Protein AF-A0A0D6L839-F1 (afdb_monomer_lite)

Secondary structure (DSSP, 8-state):
-GGG--HHHHGGGS-HHHHHHHHHHHGGGT-S-HHHHHHHHHHHHHTSS-HHHHHHTTTTSPPPHHHHHHHHHHHHHHHHHHHHH--TTHHHHHHHHHHH-SS--HHHHHHHHHHHHHHTTT---HHHHHHHIIIII--HHHHHHHHHTT----HHHHHHHHHHHHT-TTEEEETTTTEEEE------HHHHHHHHHHHHHHHHHHHHHHHHHHHHHHHS--

Organism: NCBI:txid53326

Sequence (222 aa):
MAEYDLTKRMAPFFDLHLIIPLLEFIEPRKIYDDASLVEMHRHVLMKTNMIDSLTETYQGTPIPKELETKRAEVLKERDILKAKVMCPHLLRYLAVAVVTSKNKQKNSLKDLIKVIDIERHNYQDPVTDFLTCLYIKYDFDEAQEKLRQCEEVEAERWIVDLIRNYRIDGAKIDSKLGQVVMGVKAVSIHEQVMENTKRLTLRAQQIALQLEKARTERKSTV

Structure (mmCIF, N/CA/C/O backbone):
data_AF-A0A0D6L839-F1
#
_entry.id   AF-A0A0D6L839-F1
#
loop_
_atom_site.group_PDB
_atom_site.id
_atom_site.type_symbol
_atom_site.label_atom_id
_atom_site.label_alt_id
_atom_site.label_comp_id
_atom_site.label_asym_id
_atom_site.label_entity_id
_atom_site.label_seq_id
_atom_site.pdbx_PDB_ins_code
_atom_site.Cartn_x
_atom_site.Cartn_y
_atom_site.Cartn_z
_atom_site.occupancy
_atom_site.B_iso_or_equiv
_atom_site.auth_seq_id
_atom_site.auth_comp_id
_atom_site.auth_asym_id
_atom_site.auth_atom_id
_atom_site.pdbx_PDB_model_num
ATOM 1 N N . MET A 1 1 ? -40.787 20.284 25.630 1.00 54.50 1 MET A N 1
ATOM 2 C CA . MET A 1 1 ? -39.775 19.738 24.690 1.00 54.50 1 MET A CA 1
ATOM 3 C C . MET A 1 1 ? -39.230 18.375 25.112 1.00 54.50 1 MET A C 1
ATOM 5 O O . MET A 1 1 ? -38.967 17.588 24.219 1.00 54.50 1 MET A O 1
ATOM 9 N N . ALA A 1 2 ? -39.127 18.053 26.410 1.00 63.28 2 ALA A N 1
ATOM 10 C CA . ALA A 1 2 ? -38.692 16.727 26.878 1.00 63.28 2 ALA A CA 1
ATOM 11 C C . ALA A 1 2 ? -39.648 15.562 26.525 1.00 63.28 2 ALA A C 1
ATOM 13 O O . ALA A 1 2 ? -39.209 14.425 26.417 1.00 63.28 2 ALA A O 1
ATOM 14 N N . GLU A 1 3 ? -40.944 15.825 26.310 1.00 72.56 3 GLU A N 1
ATOM 15 C CA . GLU A 1 3 ? -41.939 14.778 26.000 1.00 72.56 3 GLU A CA 1
ATOM 16 C C . GLU A 1 3 ? -41.718 14.066 24.656 1.00 72.56 3 GLU A C 1
ATOM 18 O O . GLU A 1 3 ? -42.165 12.935 24.487 1.00 72.56 3 GLU A O 1
ATOM 23 N N . TYR A 1 4 ? -41.016 14.701 23.713 1.00 81.50 4 TYR A N 1
ATOM 24 C CA . TYR A 1 4 ? -40.721 14.124 22.396 1.00 81.50 4 TYR A CA 1
ATOM 25 C C . TYR A 1 4 ? -39.329 13.482 22.318 1.00 81.50 4 TYR A C 1
ATOM 27 O O . TYR A 1 4 ? -38.911 13.082 21.231 1.00 81.50 4 TYR A O 1
ATOM 35 N N . ASP A 1 5 ? -38.591 13.391 23.432 1.00 81.00 5 ASP A N 1
ATOM 36 C CA . ASP A 1 5 ? -37.265 12.778 23.418 1.00 81.00 5 ASP A CA 1
ATOM 37 C C . ASP A 1 5 ? -37.356 11.244 23.329 1.00 81.00 5 ASP A C 1
ATOM 39 O O . ASP A 1 5 ? -37.928 10.562 24.183 1.00 81.00 5 ASP A O 1
ATOM 43 N N . LEU A 1 6 ? -36.766 10.694 22.268 1.00 85.62 6 LEU A N 1
ATOM 44 C CA . LEU A 1 6 ? -36.710 9.260 21.995 1.00 85.62 6 LEU A CA 1
ATOM 45 C C . LEU A 1 6 ? -35.419 8.614 22.508 1.00 85.62 6 LEU A C 1
ATOM 47 O O . LEU A 1 6 ? -35.318 7.387 22.475 1.00 85.62 6 LEU A O 1
ATOM 51 N N . THR A 1 7 ? -34.459 9.389 23.020 1.00 82.38 7 THR A N 1
ATOM 52 C CA . THR A 1 7 ? -33.123 8.900 23.398 1.00 82.38 7 THR A CA 1
ATOM 53 C C . THR A 1 7 ? -33.197 7.725 24.374 1.00 82.38 7 THR A C 1
ATOM 55 O O . THR A 1 7 ? -32.539 6.708 24.168 1.00 82.38 7 THR A O 1
ATOM 58 N N . LYS A 1 8 ? -34.103 7.767 25.361 1.00 83.50 8 LYS A N 1
ATOM 59 C CA . LYS A 1 8 ? -34.326 6.653 26.304 1.00 83.50 8 LYS A CA 1
ATOM 60 C C . LYS A 1 8 ? -34.850 5.373 25.639 1.00 83.50 8 LYS A C 1
ATOM 62 O O . LYS A 1 8 ? -34.530 4.277 26.089 1.00 83.50 8 LYS A O 1
ATOM 67 N N . ARG A 1 9 ? -35.674 5.499 24.593 1.00 85.56 9 ARG A N 1
ATOM 68 C CA . ARG A 1 9 ? -36.207 4.351 23.838 1.00 85.56 9 ARG A CA 1
ATOM 69 C C . ARG A 1 9 ? -35.191 3.798 22.846 1.00 85.56 9 ARG A C 1
ATOM 71 O O . ARG A 1 9 ? -35.209 2.603 22.587 1.00 85.56 9 ARG A O 1
ATOM 78 N N . MET A 1 10 ? -34.333 4.654 22.299 1.00 86.12 10 MET A N 1
ATOM 79 C CA . MET A 1 10 ? -33.333 4.267 21.307 1.00 86.12 10 MET A CA 1
ATOM 80 C C . MET A 1 10 ? -32.045 3.724 21.938 1.00 86.12 10 MET A C 1
ATOM 82 O O . MET A 1 10 ? -31.425 2.843 21.356 1.00 86.12 10 MET A O 1
ATOM 86 N N . ALA A 1 11 ? -31.668 4.189 23.135 1.00 83.56 11 ALA A N 1
ATOM 87 C CA . ALA A 1 11 ? -30.420 3.817 23.807 1.00 83.56 11 ALA A CA 1
ATOM 88 C C . ALA A 1 11 ? -30.160 2.298 23.921 1.00 83.56 11 ALA A C 1
ATOM 90 O O . ALA A 1 11 ? -29.022 1.900 23.701 1.00 83.56 11 ALA A O 1
ATOM 91 N N . PRO A 1 12 ? -31.149 1.421 24.192 1.00 88.56 12 PRO A N 1
ATOM 92 C CA . PRO A 1 12 ? -30.910 -0.026 24.236 1.00 88.56 12 PRO A CA 1
ATOM 93 C C . PRO A 1 12 ? -30.545 -0.658 22.884 1.00 88.56 12 PRO A C 1
ATOM 95 O O . PRO A 1 12 ? -30.025 -1.768 22.860 1.00 88.56 12 PRO A O 1
ATOM 98 N N . PHE A 1 13 ? -30.846 0.014 21.769 1.00 90.75 13 PHE A N 1
ATOM 99 C CA . PHE A 1 13 ? -30.591 -0.477 20.411 1.00 90.75 13 PHE A CA 1
ATOM 100 C C . PHE A 1 13 ? -29.309 0.092 19.796 1.00 90.75 13 PHE A C 1
ATOM 102 O O . PHE A 1 13 ? -28.957 -0.279 18.678 1.00 90.75 13 PHE A O 1
ATOM 109 N N . PHE A 1 14 ? -28.628 0.999 20.499 1.00 86.94 14 PHE A N 1
ATOM 110 C CA . PHE A 1 14 ? -27.390 1.612 20.042 1.00 86.94 14 PHE A CA 1
ATOM 111 C C . PHE A 1 14 ? -26.186 1.098 20.821 1.00 86.94 14 PHE A C 1
ATOM 113 O O . PHE A 1 14 ? -26.255 0.836 22.021 1.00 86.94 14 PHE A O 1
ATOM 120 N N . ASP A 1 15 ? -25.054 1.021 20.126 1.00 89.56 15 ASP A N 1
ATOM 121 C CA . ASP A 1 15 ? -23.768 0.792 20.767 1.00 89.56 15 ASP A CA 1
ATOM 122 C C . ASP A 1 15 ? -23.399 1.963 21.682 1.00 89.56 15 ASP A C 1
ATOM 124 O O . ASP A 1 15 ? -23.704 3.123 21.399 1.00 89.56 15 ASP A O 1
ATOM 128 N N . LEU A 1 16 ? -22.661 1.666 22.754 1.00 85.25 16 LEU A N 1
ATOM 129 C CA . LEU A 1 16 ? -22.224 2.646 23.759 1.00 85.25 16 LEU A CA 1
ATOM 130 C C . LEU A 1 16 ? -21.531 3.873 23.138 1.00 85.25 16 LEU A C 1
ATOM 132 O O . LEU A 1 16 ? -21.772 4.995 23.573 1.00 85.25 16 LEU A O 1
ATOM 136 N N . HIS A 1 17 ? -20.731 3.678 22.085 1.00 88.50 17 HIS A N 1
ATOM 137 C CA . HIS A 1 17 ? -20.037 4.766 21.386 1.00 88.50 17 HIS A CA 1
ATOM 138 C C . HIS A 1 17 ? -20.975 5.665 20.570 1.00 88.50 17 HIS A C 1
ATOM 140 O O . HIS A 1 17 ? -20.663 6.830 20.356 1.00 88.50 17 HIS A O 1
ATOM 146 N N . LEU A 1 18 ? -22.127 5.154 20.128 1.00 87.62 18 LEU A N 1
ATOM 147 C CA . LEU A 1 18 ? -23.126 5.935 19.393 1.00 87.62 18 LEU A CA 1
ATOM 148 C C . LEU A 1 18 ? -24.035 6.741 20.330 1.00 87.62 18 LEU A C 1
ATOM 150 O O . LEU A 1 18 ? -24.673 7.695 19.895 1.00 87.62 18 LEU A O 1
ATOM 154 N N . ILE A 1 19 ? -24.071 6.386 21.617 1.00 88.50 19 ILE A N 1
ATOM 155 C CA . ILE A 1 19 ? -24.817 7.122 22.644 1.00 88.50 19 ILE A CA 1
ATOM 156 C C . ILE A 1 19 ? -24.067 8.398 23.061 1.00 88.50 19 ILE A C 1
ATOM 158 O O . ILE A 1 19 ? -24.716 9.396 23.362 1.00 88.50 19 ILE A O 1
ATOM 162 N N . ILE A 1 20 ? -22.728 8.406 23.032 1.00 88.12 20 ILE A N 1
ATOM 163 C CA . ILE A 1 20 ? -21.907 9.565 23.440 1.00 88.12 20 ILE A CA 1
ATOM 164 C C . ILE A 1 20 ? -22.260 10.832 22.628 1.00 88.12 20 ILE A C 1
ATOM 166 O O . ILE A 1 20 ? -22.651 11.822 23.249 1.00 88.12 20 ILE A O 1
ATOM 170 N N . PRO A 1 21 ? -22.287 10.811 21.276 1.00 88.44 21 PRO A N 1
ATOM 171 C CA . PRO A 1 21 ? -22.698 11.976 20.487 1.00 88.44 21 PRO A CA 1
ATOM 172 C C . PRO A 1 21 ? -24.138 12.437 20.751 1.00 88.44 21 PRO A C 1
ATOM 174 O O . PRO A 1 21 ? -24.455 13.614 20.591 1.00 88.44 21 PRO A O 1
ATOM 177 N N . LEU A 1 22 ? -25.037 11.523 21.142 1.00 86.38 22 LEU A N 1
ATOM 178 C CA . LEU A 1 22 ? -26.417 11.877 21.489 1.00 86.38 22 LEU A CA 1
ATOM 179 C C . LEU A 1 22 ? -26.479 12.635 22.819 1.00 86.38 22 LEU A C 1
ATOM 181 O O . LEU A 1 22 ? -27.241 13.591 22.932 1.00 86.38 22 LEU A O 1
ATOM 185 N N . LEU A 1 23 ? -25.672 12.238 23.808 1.00 85.00 23 LEU A N 1
ATOM 186 C CA . LEU A 1 23 ? -25.584 12.932 25.095 1.00 85.00 23 LEU A CA 1
ATOM 187 C C . LEU A 1 23 ? -24.962 14.326 24.938 1.00 85.00 23 LEU A C 1
ATOM 189 O O . LEU A 1 23 ? -25.538 15.297 25.428 1.00 85.00 23 LEU A O 1
ATOM 193 N N . GLU A 1 24 ? -23.872 14.442 24.175 1.00 84.69 24 GLU A N 1
ATOM 194 C CA . GLU A 1 24 ? -23.236 15.729 23.840 1.00 84.69 24 GLU A CA 1
ATOM 195 C C . GLU A 1 24 ? -24.188 16.673 23.088 1.00 84.69 24 GLU A C 1
ATOM 197 O O . GLU A 1 24 ? -24.148 17.888 23.260 1.00 84.69 24 GLU A O 1
ATOM 202 N N . PHE A 1 25 ? -25.092 16.134 22.265 1.00 86.31 25 PHE A N 1
ATOM 203 C CA . PHE A 1 25 ? -26.099 16.930 21.560 1.00 86.31 25 PHE A CA 1
ATOM 204 C C . PHE A 1 25 ? -27.218 17.458 22.474 1.00 86.31 25 PHE A C 1
ATOM 206 O O . PHE A 1 25 ? -27.815 18.506 22.197 1.00 86.31 25 PHE A O 1
ATOM 213 N N . ILE A 1 26 ? -27.533 16.737 23.551 1.00 83.75 26 ILE A N 1
ATOM 214 C CA . ILE A 1 26 ? -28.589 17.101 24.504 1.00 83.75 26 ILE A CA 1
ATOM 215 C C . ILE A 1 26 ? -28.099 18.165 25.499 1.00 83.75 26 ILE A C 1
ATOM 217 O O . ILE A 1 26 ? -28.880 19.046 25.866 1.00 83.75 26 ILE A O 1
ATOM 221 N N . GLU A 1 27 ? -26.817 18.132 25.870 1.00 80.31 27 GLU A N 1
ATOM 222 C CA . GLU A 1 27 ? -26.166 19.069 26.799 1.00 80.31 27 GLU A CA 1
ATOM 223 C C . GLU A 1 27 ? -26.410 20.565 26.473 1.00 80.31 27 GLU A C 1
ATOM 225 O O . GLU A 1 27 ? -26.952 21.282 27.318 1.00 80.31 27 GLU A O 1
ATOM 230 N N . PRO A 1 28 ? -26.174 21.077 25.246 1.00 84.50 28 PRO A N 1
ATOM 231 C CA . PRO A 1 28 ? -26.412 22.488 24.925 1.00 84.50 28 PRO A CA 1
ATOM 232 C C . PRO A 1 28 ? -27.898 22.871 24.891 1.00 84.50 28 PRO A C 1
ATOM 234 O O . PRO A 1 28 ? -28.233 24.055 24.958 1.00 84.50 28 PRO A O 1
ATOM 237 N N . ARG A 1 29 ? -28.810 21.896 24.771 1.00 83.88 29 ARG A N 1
ATOM 238 C CA . ARG A 1 29 ? -30.259 22.142 24.696 1.00 83.88 29 ARG A CA 1
ATOM 239 C C . ARG A 1 29 ? -30.914 22.280 26.071 1.00 83.88 29 ARG A C 1
ATOM 241 O O . ARG A 1 29 ? -32.078 22.676 26.113 1.00 83.88 29 ARG A O 1
ATOM 248 N N . LYS A 1 30 ? -30.197 21.963 27.162 1.00 78.88 30 LYS A N 1
ATOM 249 C CA . LYS A 1 30 ? -30.650 22.091 28.564 1.00 78.88 30 LYS A CA 1
ATOM 250 C C . LYS A 1 30 ? -32.061 21.539 28.809 1.00 78.88 30 LYS A C 1
ATOM 252 O O . LYS A 1 30 ? -32.884 22.149 29.488 1.00 78.88 30 LYS A O 1
ATOM 257 N N . ILE A 1 31 ? -32.368 20.397 28.187 1.00 81.69 31 ILE A N 1
ATOM 258 C CA . ILE A 1 31 ? -33.671 19.719 28.317 1.00 81.69 31 ILE A CA 1
ATOM 259 C C . ILE A 1 31 ? -33.756 18.969 29.656 1.00 81.69 31 ILE A C 1
ATOM 261 O O . ILE A 1 31 ? -34.846 18.798 30.202 1.00 81.69 31 ILE A O 1
ATOM 265 N N . TYR A 1 32 ? -32.604 18.551 30.179 1.00 82.44 32 TYR A N 1
ATOM 266 C CA . TYR A 1 32 ? -32.434 17.851 31.447 1.00 82.44 32 TYR A CA 1
ATOM 267 C C . TYR A 1 32 ? -31.498 18.640 32.362 1.00 82.44 32 TYR A C 1
ATOM 269 O O . TYR A 1 32 ? -30.807 19.551 31.913 1.00 82.44 32 TYR A O 1
ATOM 277 N N . ASP A 1 33 ? -31.495 18.277 33.642 1.00 86.06 33 ASP A N 1
ATOM 278 C CA . ASP A 1 33 ? -30.554 18.806 34.622 1.00 86.06 33 ASP A CA 1
ATOM 279 C C . ASP A 1 33 ? -29.109 18.391 34.286 1.00 86.06 33 ASP A C 1
ATOM 281 O O . ASP A 1 33 ? -28.837 17.217 34.008 1.00 86.06 33 ASP A O 1
ATOM 285 N N . ASP A 1 34 ? -28.192 19.360 34.331 1.00 83.06 34 ASP A N 1
ATOM 286 C CA . ASP A 1 34 ? -26.793 19.175 33.933 1.00 83.06 34 ASP A CA 1
ATOM 287 C C . ASP A 1 34 ? -26.089 18.145 34.838 1.00 83.06 34 ASP A C 1
ATOM 289 O O . ASP A 1 34 ? -25.293 17.341 34.353 1.00 83.06 34 ASP A O 1
ATOM 293 N N . ALA A 1 35 ? -26.420 18.074 36.136 1.00 84.75 35 ALA A N 1
ATOM 294 C CA . ALA A 1 35 ? -25.806 17.093 37.036 1.00 84.75 35 ALA A CA 1
ATOM 295 C C . ALA A 1 35 ? -26.219 15.654 36.683 1.00 84.75 35 ALA A C 1
ATOM 297 O O . ALA A 1 35 ? -25.379 14.749 36.667 1.00 84.75 35 ALA A O 1
ATOM 298 N N . SER A 1 36 ? -27.490 15.461 36.326 1.00 84.69 36 SER A N 1
ATOM 299 C CA . SER A 1 36 ? -28.033 14.168 35.891 1.00 84.69 36 SER A CA 1
ATOM 300 C C . SER A 1 36 ? -27.459 13.717 34.538 1.00 84.69 36 SER A C 1
ATOM 302 O O . SER A 1 36 ? -27.167 12.534 34.344 1.00 84.69 36 SER A O 1
ATOM 304 N N . LEU A 1 37 ? -27.261 14.649 33.595 1.00 83.62 37 LEU A N 1
ATOM 305 C CA . LEU A 1 37 ? -26.641 14.363 32.294 1.00 83.62 37 LEU A CA 1
ATOM 306 C C . LEU A 1 37 ? -25.175 13.967 32.440 1.00 83.62 37 LEU A C 1
ATOM 308 O O . LEU A 1 37 ? -24.741 12.987 31.837 1.00 83.62 37 LEU A O 1
ATOM 312 N N . VAL A 1 38 ? -24.430 14.683 33.279 1.00 83.38 38 VAL A N 1
ATOM 313 C CA . VAL A 1 38 ? -23.022 14.386 33.542 1.00 83.38 38 VAL A CA 1
ATOM 314 C C . VAL A 1 38 ? -22.871 13.027 34.237 1.00 83.38 38 VAL A C 1
ATOM 316 O O . VAL A 1 38 ? -21.962 12.269 33.904 1.00 83.38 38 VAL A O 1
ATOM 319 N N . GLU A 1 39 ? -23.768 12.653 35.154 1.00 85.00 39 GLU A N 1
ATOM 320 C CA . GLU A 1 39 ? -23.768 11.313 35.758 1.00 85.00 39 GLU A CA 1
ATOM 321 C C . GLU A 1 39 ? -24.048 10.206 34.728 1.00 85.00 39 GLU A C 1
ATOM 323 O O . GLU A 1 39 ? -23.337 9.198 34.694 1.00 85.00 39 GLU A O 1
ATOM 328 N N . MET A 1 40 ? -25.021 10.414 33.836 1.00 83.56 40 MET A N 1
ATOM 329 C CA . MET A 1 40 ? -25.307 9.486 32.735 1.00 83.56 40 MET A CA 1
ATOM 330 C C . MET A 1 40 ? -24.124 9.371 31.766 1.00 83.56 40 MET A C 1
ATOM 332 O O . MET A 1 40 ? -23.752 8.258 31.386 1.00 83.56 40 MET A O 1
ATOM 336 N N . HIS A 1 41 ? -23.486 10.491 31.421 1.00 85.19 41 HIS A N 1
ATOM 337 C CA . HIS A 1 41 ? -22.290 10.520 30.581 1.00 85.19 41 HIS A CA 1
ATOM 338 C C . HIS A 1 41 ? -21.142 9.737 31.241 1.00 85.19 41 HIS A C 1
ATOM 340 O O . HIS A 1 41 ? -20.548 8.861 30.608 1.00 85.19 41 HIS A O 1
ATOM 346 N N . ARG A 1 42 ? -20.910 9.927 32.550 1.00 85.69 42 ARG A N 1
ATOM 347 C CA . ARG A 1 42 ? -19.941 9.126 33.322 1.00 85.69 42 ARG A CA 1
ATOM 348 C C . ARG A 1 42 ? -20.287 7.639 33.318 1.00 85.69 42 ARG A C 1
ATOM 350 O O . ARG A 1 42 ? -19.395 6.820 33.127 1.00 85.69 42 ARG A O 1
ATOM 357 N N . HIS A 1 43 ? -21.553 7.265 33.507 1.00 87.31 43 HIS A N 1
ATOM 358 C CA . HIS A 1 43 ? -21.965 5.857 33.535 1.00 87.31 43 HIS A CA 1
ATOM 359 C C . HIS A 1 43 ? -21.738 5.147 32.192 1.00 87.31 43 HIS A C 1
ATOM 361 O O . HIS A 1 43 ? -21.333 3.982 32.170 1.00 87.31 43 HIS A O 1
ATOM 367 N N . VAL A 1 44 ? -21.977 5.840 31.074 1.00 87.88 44 VAL A N 1
ATOM 368 C CA . VAL A 1 44 ? -21.689 5.317 29.730 1.00 87.88 44 VAL A CA 1
ATOM 369 C C . VAL A 1 44 ? -20.182 5.192 29.522 1.00 87.88 44 VAL A C 1
ATOM 371 O O . VAL A 1 44 ? -19.709 4.117 29.152 1.00 87.88 44 VAL A O 1
ATOM 374 N N . LEU A 1 45 ? -19.417 6.239 29.841 1.00 86.00 45 LEU A N 1
ATOM 375 C CA . LEU A 1 45 ? -17.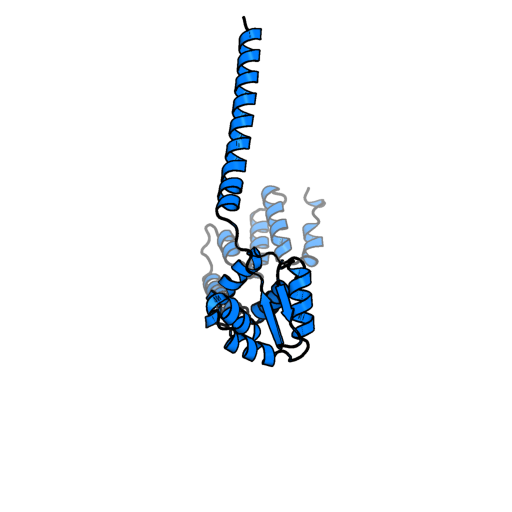966 6.251 29.663 1.00 86.00 45 LEU A CA 1
ATOM 376 C C . LEU A 1 45 ? -17.245 5.226 30.548 1.00 86.00 45 LEU A C 1
ATOM 378 O O . LEU A 1 45 ? -16.299 4.605 30.074 1.00 86.00 45 LEU A O 1
ATOM 382 N N . MET A 1 46 ? -17.721 4.957 31.771 1.00 84.38 46 MET A N 1
ATOM 383 C CA . MET A 1 46 ? -17.161 3.910 32.644 1.00 84.38 46 MET A CA 1
ATOM 384 C C . MET A 1 46 ? -17.221 2.502 32.036 1.00 84.38 46 MET A C 1
ATOM 386 O O . MET A 1 46 ? -16.428 1.643 32.420 1.00 84.38 46 MET A O 1
ATOM 390 N N . LYS A 1 47 ? -18.162 2.245 31.120 1.00 86.88 47 LYS A N 1
ATOM 391 C CA . LYS A 1 47 ? -18.272 0.962 30.405 1.00 86.88 47 LYS A CA 1
ATOM 392 C C . LYS A 1 47 ? -17.378 0.898 29.166 1.00 86.88 47 LYS A C 1
ATOM 394 O O . LYS A 1 47 ? -17.236 -0.173 28.584 1.00 86.88 47 LYS A O 1
ATOM 399 N N . THR A 1 48 ? -16.802 2.023 28.749 1.00 88.62 48 THR A N 1
ATOM 400 C CA . THR A 1 48 ? -15.897 2.116 27.600 1.00 88.62 48 THR A CA 1
ATOM 401 C C . THR A 1 48 ? -14.444 2.228 28.054 1.00 88.62 48 THR A C 1
ATOM 403 O O . THR A 1 48 ? -14.154 2.614 29.183 1.00 88.62 48 THR A O 1
ATOM 406 N N . ASN A 1 49 ? -13.514 1.970 27.136 1.00 85.75 49 ASN A N 1
ATOM 407 C CA . ASN A 1 49 ? -12.088 2.199 27.371 1.00 85.75 49 ASN A CA 1
ATOM 408 C C . ASN A 1 49 ? -11.654 3.648 27.045 1.00 85.75 49 ASN A C 1
ATOM 410 O O . ASN A 1 49 ? -10.457 3.928 26.981 1.00 85.75 49 ASN A O 1
ATOM 414 N N . MET A 1 50 ? -12.597 4.586 26.854 1.00 83.69 50 MET A N 1
ATOM 415 C CA . MET A 1 50 ? -12.326 6.012 26.600 1.00 83.69 50 MET A CA 1
ATOM 416 C C . MET A 1 50 ? -12.029 6.772 27.906 1.00 83.69 50 MET A C 1
ATOM 418 O O . MET A 1 50 ? -12.771 7.655 28.335 1.00 83.69 50 MET A O 1
ATOM 422 N N . ILE A 1 51 ? -10.931 6.401 28.567 1.00 84.19 51 ILE A N 1
ATOM 423 C CA . ILE A 1 51 ? -10.589 6.896 29.911 1.00 84.19 51 ILE A CA 1
ATOM 424 C C . ILE A 1 51 ? -10.212 8.386 29.905 1.00 84.19 51 ILE A C 1
ATOM 426 O O . ILE A 1 51 ? -10.497 9.092 30.872 1.00 84.19 51 ILE A O 1
ATOM 430 N N . ASP A 1 52 ? -9.611 8.887 28.823 1.00 86.50 52 ASP A N 1
ATOM 431 C CA . ASP A 1 52 ? -9.239 10.304 28.723 1.00 86.50 52 ASP A CA 1
ATOM 432 C C . ASP A 1 52 ? -10.501 11.200 28.703 1.00 86.50 52 ASP A C 1
ATOM 434 O O . ASP A 1 52 ? -10.603 12.121 29.510 1.00 86.50 52 ASP A O 1
ATOM 438 N N . SER A 1 53 ? -11.527 10.841 27.919 1.00 82.44 53 SER A N 1
ATOM 439 C CA . SER A 1 53 ? -12.832 11.533 27.902 1.00 82.44 53 SER A CA 1
ATOM 440 C C . SER A 1 53 ? -13.576 11.440 29.241 1.00 82.44 53 SER A C 1
ATOM 442 O O . SER A 1 53 ? -14.208 12.397 29.689 1.00 82.44 53 SER A O 1
ATOM 444 N N . LEU A 1 54 ? -13.465 10.306 29.944 1.00 81.25 54 LEU A N 1
ATOM 445 C CA . LEU A 1 54 ? -13.999 10.180 31.303 1.00 81.25 54 LEU A CA 1
ATOM 446 C C . LEU A 1 54 ? -13.294 11.143 32.266 1.00 81.25 54 LEU A C 1
ATOM 448 O O . LEU A 1 54 ? -13.955 11.782 33.080 1.00 81.25 54 LEU A O 1
ATOM 452 N N . THR A 1 55 ? -11.972 11.278 32.154 1.00 79.75 55 THR A N 1
ATOM 453 C CA . THR A 1 55 ? -11.158 12.166 33.000 1.00 79.75 55 THR A CA 1
ATOM 454 C C . THR A 1 55 ? -11.549 13.633 32.812 1.00 79.75 55 THR A C 1
ATOM 456 O O . THR A 1 55 ? -11.662 14.372 33.790 1.00 79.75 55 THR A O 1
ATOM 459 N N . GLU A 1 56 ? -11.851 14.039 31.579 1.00 82.12 56 GLU A N 1
ATOM 460 C CA . GLU A 1 56 ? -12.345 15.384 31.254 1.00 82.12 56 GLU A CA 1
ATOM 461 C C . GLU A 1 56 ? -13.692 15.706 31.922 1.00 82.12 56 GLU A C 1
ATOM 463 O O . GLU A 1 56 ? -13.981 16.870 32.192 1.00 82.12 56 GLU A O 1
ATOM 468 N N . THR A 1 57 ? -14.481 14.687 32.278 1.00 78.31 57 THR A N 1
ATOM 469 C CA . THR A 1 57 ? -15.780 14.841 32.958 1.00 78.31 57 THR A CA 1
ATOM 470 C C . THR A 1 57 ? -15.645 15.113 34.477 1.00 78.31 57 THR A C 1
ATOM 472 O O . THR A 1 57 ? -16.629 15.443 35.148 1.00 78.31 57 THR A O 1
ATOM 475 N N . TYR A 1 58 ? -14.442 14.984 35.058 1.00 74.19 58 TYR A N 1
ATOM 476 C CA . TYR A 1 58 ? -14.160 15.197 36.494 1.00 74.19 58 TYR A CA 1
ATOM 477 C C . TYR A 1 58 ? -13.595 16.596 36.826 1.00 74.19 58 TYR A C 1
ATOM 479 O O . TYR A 1 58 ? -12.978 16.764 37.879 1.00 74.19 58 TYR A O 1
ATOM 487 N N . GLN A 1 59 ? -13.804 17.616 35.981 1.00 64.75 59 GLN A N 1
ATOM 488 C CA . GLN A 1 59 ? -13.340 18.994 36.228 1.00 64.75 59 GLN A CA 1
ATOM 489 C C . GLN A 1 59 ? -13.755 19.507 37.628 1.00 64.75 59 GLN A C 1
ATOM 491 O O . GLN A 1 59 ? -14.908 19.856 37.860 1.00 64.75 59 GLN A O 1
ATOM 496 N N . GLY A 1 60 ? -12.805 19.540 38.574 1.00 65.19 60 GLY A N 1
ATOM 497 C CA . GLY A 1 60 ? -12.987 20.047 39.945 1.00 65.19 60 GLY A CA 1
ATOM 498 C C . GLY A 1 60 ? -13.188 18.995 41.049 1.00 65.19 60 GLY A C 1
ATOM 499 O O . GLY A 1 60 ? -13.090 19.333 42.226 1.00 65.19 60 GLY A O 1
ATOM 500 N N . THR A 1 61 ? -13.402 17.722 40.710 1.00 68.44 61 THR A N 1
ATOM 501 C CA . THR A 1 61 ? -13.484 16.604 41.676 1.00 68.44 61 THR A CA 1
ATOM 502 C C . THR A 1 61 ? -12.211 15.755 41.641 1.00 68.44 61 THR A C 1
ATOM 504 O O . THR A 1 61 ? -11.651 15.570 40.561 1.00 68.44 61 THR A O 1
ATOM 507 N N . PRO A 1 62 ? -11.733 15.211 42.778 1.00 71.62 62 PRO A N 1
ATOM 508 C CA . PRO A 1 62 ? -10.550 14.359 42.777 1.00 71.62 62 PRO A CA 1
ATOM 509 C C . PRO A 1 62 ? -10.807 13.103 41.937 1.00 71.62 62 PRO A C 1
ATOM 511 O O . PRO A 1 62 ? -11.745 12.348 42.197 1.00 71.62 62 PRO A O 1
ATOM 514 N N . ILE A 1 63 ? -9.966 12.900 40.923 1.00 72.56 63 ILE A N 1
ATOM 515 C CA . ILE A 1 63 ? -10.023 11.740 40.033 1.00 72.56 63 ILE A CA 1
ATOM 516 C C . ILE A 1 63 ? -9.760 10.471 40.868 1.00 72.56 63 ILE A C 1
ATOM 518 O O . ILE A 1 63 ? -8.763 10.416 41.597 1.00 72.56 63 ILE A O 1
ATOM 522 N N . PRO A 1 64 ? -10.623 9.442 40.795 1.00 77.94 64 PRO A N 1
ATOM 523 C CA . PRO A 1 64 ? -10.381 8.172 41.471 1.00 77.94 64 PRO A CA 1
ATOM 524 C C . PRO A 1 64 ? -9.098 7.497 40.970 1.00 77.94 64 PRO A C 1
ATOM 526 O O . PRO A 1 64 ? -8.927 7.289 39.768 1.00 77.94 64 PRO A O 1
ATOM 529 N N . LYS A 1 65 ? -8.231 7.067 41.897 1.00 77.94 65 LYS A N 1
ATOM 530 C CA . LYS A 1 65 ? -6.973 6.354 41.581 1.00 77.94 65 LYS A CA 1
ATOM 531 C C . LYS A 1 65 ? -7.188 5.069 40.765 1.00 77.94 65 LYS A C 1
ATOM 533 O O . LYS A 1 65 ? -6.295 4.637 40.047 1.00 77.94 65 LYS A O 1
ATOM 538 N N . GLU A 1 66 ? -8.380 4.479 40.837 1.00 82.19 66 GLU A N 1
ATOM 539 C CA . GLU A 1 66 ? -8.777 3.303 40.049 1.00 82.19 66 GLU A CA 1
ATOM 540 C C . GLU A 1 66 ? -8.827 3.564 38.534 1.00 82.19 66 GLU A C 1
ATOM 542 O O . GLU A 1 66 ? -8.648 2.644 37.736 1.00 82.19 66 GLU A O 1
ATOM 547 N N . LEU A 1 67 ? -9.074 4.807 38.106 1.00 78.44 67 LEU A N 1
ATOM 548 C CA . LEU A 1 67 ? -9.072 5.151 36.681 1.00 78.44 67 LEU A CA 1
ATOM 549 C C . LEU A 1 67 ? -7.646 5.239 36.133 1.00 78.44 67 LEU A C 1
ATOM 551 O O . LEU A 1 67 ? -7.406 4.878 34.982 1.00 78.44 67 LEU A O 1
ATOM 555 N N . GLU A 1 68 ? -6.688 5.645 36.966 1.00 78.25 68 GLU A N 1
ATOM 556 C CA . GLU A 1 68 ? -5.273 5.703 36.596 1.00 78.25 68 GLU A CA 1
ATOM 557 C C . GLU A 1 68 ? -4.684 4.300 36.398 1.00 78.25 68 GLU A C 1
ATOM 559 O O . GLU A 1 68 ? -3.945 4.070 35.437 1.00 78.25 68 GLU A O 1
ATOM 564 N N . THR A 1 69 ? -5.052 3.337 37.253 1.00 86.81 69 THR A N 1
ATOM 565 C CA . THR A 1 69 ? -4.623 1.937 37.103 1.00 86.81 69 THR A CA 1
ATOM 566 C C . THR A 1 69 ? -5.209 1.310 35.841 1.00 86.81 69 THR A C 1
ATOM 568 O O . THR A 1 69 ? -4.460 0.756 35.034 1.00 86.81 69 THR A O 1
ATOM 571 N N . LYS A 1 70 ? -6.515 1.489 35.599 1.00 86.00 70 LYS A N 1
ATOM 572 C CA . LYS A 1 70 ? -7.175 1.033 34.364 1.00 86.00 70 LYS A CA 1
ATOM 573 C C . LYS A 1 70 ? -6.562 1.659 33.114 1.00 86.00 70 LYS A C 1
ATOM 575 O O . LYS A 1 70 ? -6.373 0.973 32.114 1.00 86.00 70 LYS A O 1
ATOM 580 N N . ARG A 1 71 ? -6.185 2.941 33.163 1.00 87.50 71 ARG A N 1
ATOM 581 C CA . ARG A 1 71 ? -5.509 3.618 32.045 1.00 87.50 71 ARG A CA 1
ATOM 582 C C . ARG A 1 71 ? -4.192 2.939 31.691 1.00 87.50 71 ARG A C 1
ATOM 584 O O . ARG A 1 71 ? -3.922 2.702 30.516 1.00 87.50 71 ARG A O 1
ATOM 591 N N . ALA A 1 72 ? -3.387 2.601 32.697 1.00 87.88 72 ALA A N 1
ATOM 592 C CA . ALA A 1 72 ? -2.124 1.904 32.485 1.00 87.88 72 ALA A CA 1
ATOM 593 C C . ALA A 1 72 ? -2.327 0.490 31.911 1.00 87.88 72 ALA A C 1
ATOM 595 O O . ALA A 1 72 ? -1.542 0.057 31.070 1.00 87.88 72 ALA A O 1
ATOM 596 N N . GLU A 1 73 ? -3.372 -0.222 32.334 1.00 90.62 73 GLU A N 1
ATOM 597 C CA . GLU A 1 73 ? -3.720 -1.547 31.806 1.00 90.62 73 GLU A CA 1
ATOM 598 C C . GLU A 1 73 ? -4.168 -1.486 30.341 1.00 90.62 73 GLU A C 1
ATOM 600 O O . GLU A 1 73 ? -3.602 -2.195 29.509 1.00 90.62 73 GLU A O 1
ATOM 605 N N . VAL A 1 74 ? -5.091 -0.581 30.000 1.00 88.75 74 VAL A N 1
ATOM 606 C CA . VAL A 1 74 ? -5.577 -0.391 28.622 1.00 88.75 74 VAL A CA 1
ATOM 607 C C . VAL A 1 74 ? -4.439 0.021 27.684 1.00 88.75 74 VAL A C 1
ATOM 609 O O . VAL A 1 74 ? -4.354 -0.470 26.558 1.00 88.75 74 VAL A O 1
ATOM 612 N N . LEU A 1 75 ? -3.522 0.886 28.135 1.00 88.56 75 LEU A N 1
ATOM 613 C CA . LEU A 1 75 ? -2.348 1.267 27.343 1.00 88.56 75 LEU A CA 1
ATOM 614 C C . LEU A 1 75 ? -1.410 0.079 27.088 1.00 88.56 75 LEU A C 1
ATOM 616 O O . LEU A 1 75 ? -0.966 -0.106 25.955 1.00 88.56 75 LEU A O 1
ATOM 620 N N . LYS A 1 76 ? -1.155 -0.757 28.103 1.00 91.69 76 LYS A N 1
ATOM 621 C CA . LYS A 1 76 ? -0.361 -1.986 27.938 1.00 91.69 76 LYS A CA 1
ATOM 622 C C . LYS A 1 76 ? -1.027 -2.955 26.967 1.00 91.69 76 LYS A C 1
ATOM 624 O O . LYS A 1 76 ? -0.358 -3.489 26.086 1.00 91.69 76 LYS A O 1
ATOM 629 N N . GLU A 1 77 ? -2.331 -3.175 27.110 1.00 90.81 77 GLU A N 1
ATOM 630 C CA . GLU A 1 77 ? -3.090 -4.054 26.220 1.00 90.81 77 GLU A CA 1
ATOM 631 C C . GLU A 1 77 ? -3.047 -3.553 24.774 1.00 90.81 77 GLU A C 1
ATOM 633 O O . GLU A 1 77 ? -2.742 -4.324 23.863 1.00 90.81 77 GLU A O 1
ATOM 638 N N . ARG A 1 78 ? -3.255 -2.247 24.563 1.00 88.81 78 ARG A N 1
ATOM 639 C CA . ARG A 1 78 ? -3.118 -1.602 23.251 1.00 88.81 78 ARG A CA 1
ATOM 640 C C . ARG A 1 78 ? -1.749 -1.871 22.637 1.00 88.81 78 ARG A C 1
ATOM 642 O O . ARG A 1 78 ? -1.675 -2.212 21.459 1.00 88.81 78 ARG A O 1
ATOM 649 N N . ASP A 1 79 ? -0.675 -1.718 23.407 1.00 87.44 79 ASP A N 1
ATOM 650 C CA . ASP A 1 79 ? 0.686 -1.906 22.900 1.00 87.44 79 ASP A CA 1
ATOM 651 C C . ASP A 1 79 ? 0.959 -3.378 22.539 1.00 87.44 79 ASP A C 1
ATOM 653 O O . ASP A 1 79 ? 1.541 -3.658 21.488 1.00 87.44 79 ASP A O 1
ATOM 657 N N . ILE A 1 80 ? 0.446 -4.325 23.333 1.00 90.12 80 ILE A N 1
ATOM 658 C CA . ILE A 1 80 ? 0.498 -5.766 23.031 1.00 90.12 80 ILE A CA 1
ATOM 659 C C . ILE A 1 80 ? -0.278 -6.087 21.748 1.00 90.12 80 ILE A C 1
ATOM 661 O O . ILE A 1 80 ? 0.221 -6.811 20.884 1.00 90.12 80 ILE A O 1
ATOM 665 N N . LEU A 1 81 ? -1.501 -5.571 21.609 1.00 85.25 81 LEU A N 1
ATOM 666 C CA . LEU A 1 81 ? -2.330 -5.798 20.425 1.00 85.25 81 LEU A CA 1
ATOM 667 C C . LEU A 1 81 ? -1.701 -5.175 19.185 1.00 85.25 81 LEU A C 1
ATOM 669 O O . LEU A 1 81 ? -1.646 -5.821 18.145 1.00 85.25 81 LEU A O 1
ATOM 673 N N . LYS A 1 82 ? -1.150 -3.966 19.301 1.00 82.06 82 LYS A N 1
ATOM 674 C CA . LYS A 1 82 ? -0.423 -3.316 18.212 1.00 82.06 82 LYS A CA 1
ATOM 675 C C . LYS A 1 82 ? 0.755 -4.171 17.751 1.00 82.06 82 LYS A C 1
ATOM 677 O O . LYS A 1 82 ? 0.919 -4.352 16.552 1.00 82.06 82 LYS A O 1
ATOM 682 N N . ALA A 1 83 ? 1.519 -4.752 18.677 1.00 77.69 83 ALA A N 1
ATOM 683 C CA . ALA A 1 83 ? 2.610 -5.663 18.339 1.00 77.69 83 ALA A CA 1
ATOM 684 C C . ALA A 1 83 ? 2.122 -6.946 17.635 1.00 77.69 83 ALA A C 1
ATOM 686 O O . ALA A 1 83 ? 2.781 -7.416 16.715 1.00 77.69 83 ALA A O 1
ATOM 687 N N . LYS A 1 84 ? 0.954 -7.486 18.013 1.00 73.62 84 LYS A N 1
ATOM 688 C CA . LYS A 1 84 ? 0.348 -8.665 17.360 1.00 73.62 84 LYS A CA 1
ATOM 689 C C . LYS A 1 84 ? -0.253 -8.362 15.982 1.00 73.62 84 LYS A C 1
ATOM 691 O O . LYS A 1 84 ? -0.252 -9.231 15.117 1.00 73.62 84 LYS A O 1
ATOM 696 N N . VAL A 1 85 ? -0.781 -7.152 15.790 1.00 67.50 85 VAL A N 1
ATOM 697 C CA . VAL A 1 85 ? -1.423 -6.688 14.544 1.00 67.50 85 VAL A CA 1
ATOM 698 C C . VAL A 1 85 ? -0.403 -6.178 13.522 1.00 67.50 85 VAL A C 1
ATOM 700 O O . VAL A 1 85 ? -0.754 -5.991 12.359 1.00 67.50 85 VAL A O 1
ATOM 703 N N . MET A 1 86 ? 0.871 -6.017 13.902 1.00 63.94 86 MET A N 1
ATOM 704 C CA . MET A 1 86 ? 1.966 -5.932 12.933 1.00 63.94 86 MET A CA 1
ATOM 705 C C . MET A 1 86 ? 2.035 -7.260 12.167 1.00 63.94 86 MET A C 1
ATOM 707 O O . MET A 1 86 ? 2.775 -8.168 12.528 1.00 63.94 86 MET A O 1
ATOM 711 N N . CYS A 1 87 ? 1.200 -7.401 11.141 1.00 63.25 87 CYS A N 1
ATOM 712 C CA . CYS A 1 87 ? 1.117 -8.574 10.291 1.00 63.25 87 CYS A CA 1
ATOM 713 C C . CYS A 1 87 ? 1.894 -8.286 9.003 1.00 63.25 87 CYS A C 1
ATOM 715 O O . CYS A 1 87 ? 1.318 -7.773 8.039 1.00 63.25 87 CYS A O 1
ATOM 717 N N . PRO A 1 88 ? 3.189 -8.626 8.948 1.00 67.31 88 PRO A N 1
ATOM 718 C CA . PRO A 1 88 ? 4.016 -8.341 7.783 1.00 67.31 88 PRO A CA 1
ATOM 719 C C . PRO A 1 88 ? 3.575 -9.090 6.513 1.00 67.31 88 PRO A C 1
ATOM 721 O O . PRO A 1 88 ? 3.869 -8.672 5.397 1.00 67.31 88 PRO A O 1
ATOM 724 N N . HIS A 1 89 ? 2.813 -10.177 6.660 1.00 71.38 89 HIS A N 1
ATOM 725 C CA . HIS A 1 89 ? 2.320 -10.984 5.542 1.00 71.38 89 HIS A CA 1
ATOM 726 C C . HIS A 1 89 ? 1.385 -10.221 4.590 1.00 71.38 89 HIS A C 1
ATOM 728 O O . HIS A 1 89 ? 1.209 -10.644 3.448 1.00 71.38 89 HIS A O 1
ATOM 734 N N . LEU A 1 90 ? 0.804 -9.090 5.015 1.00 74.56 90 LEU A N 1
ATOM 735 C CA . LEU A 1 90 ? 0.002 -8.238 4.132 1.00 74.56 90 LEU A CA 1
ATOM 736 C C . LEU A 1 90 ? 0.845 -7.643 2.993 1.00 74.56 90 LEU A C 1
ATOM 738 O O . LEU A 1 90 ? 0.340 -7.474 1.880 1.00 74.56 90 LEU A O 1
ATOM 742 N N . LEU A 1 91 ? 2.138 -7.403 3.241 1.00 74.69 91 LEU A N 1
ATOM 743 C CA . LEU A 1 91 ? 3.074 -6.876 2.250 1.00 74.69 91 LEU A CA 1
ATOM 744 C C . LEU A 1 91 ? 3.191 -7.803 1.032 1.00 74.69 91 LEU A C 1
ATOM 746 O O . LEU A 1 91 ? 3.259 -7.321 -0.097 1.00 74.69 91 LEU A O 1
ATOM 750 N N . ARG A 1 92 ? 3.117 -9.128 1.233 1.00 71.62 92 ARG A N 1
ATOM 751 C CA . ARG A 1 92 ? 3.106 -10.117 0.141 1.00 71.62 92 ARG A CA 1
ATOM 752 C C . ARG A 1 92 ? 1.901 -9.923 -0.778 1.00 71.62 92 ARG A C 1
ATOM 754 O O . ARG A 1 92 ? 2.058 -9.858 -1.995 1.00 71.62 92 ARG A O 1
ATOM 761 N N . TYR A 1 93 ? 0.702 -9.807 -0.212 1.00 74.75 93 TYR A N 1
ATOM 762 C CA . TYR A 1 93 ? -0.523 -9.627 -0.997 1.00 74.75 93 TYR A CA 1
ATOM 763 C C . TYR A 1 93 ? -0.548 -8.275 -1.706 1.00 74.75 93 TYR A C 1
ATOM 765 O O . TYR A 1 93 ? -0.951 -8.202 -2.866 1.00 74.75 93 TYR A O 1
ATOM 773 N N . LEU A 1 94 ? -0.060 -7.221 -1.047 1.00 73.25 94 LEU A N 1
ATOM 774 C CA . LEU A 1 94 ? 0.089 -5.903 -1.656 1.00 73.25 94 LEU A CA 1
ATOM 775 C C . LEU A 1 94 ? 1.071 -5.941 -2.834 1.00 73.25 94 LEU A C 1
ATOM 777 O O . LEU A 1 94 ? 0.760 -5.418 -3.903 1.00 73.25 94 LEU A O 1
ATOM 781 N N . ALA A 1 95 ? 2.221 -6.600 -2.671 1.00 70.56 95 ALA A N 1
ATOM 782 C CA . ALA A 1 95 ? 3.217 -6.746 -3.725 1.00 70.56 95 ALA A CA 1
ATOM 783 C C . ALA A 1 95 ? 2.652 -7.485 -4.944 1.00 70.56 95 ALA A C 1
ATOM 785 O O . ALA A 1 95 ? 2.739 -6.983 -6.066 1.00 70.56 95 ALA A O 1
ATOM 786 N N . VAL A 1 96 ? 1.988 -8.623 -4.727 1.00 72.00 96 VAL A N 1
ATOM 787 C CA . VAL A 1 96 ? 1.333 -9.380 -5.804 1.00 72.00 96 VAL A CA 1
ATOM 788 C C . VAL A 1 96 ? 0.227 -8.555 -6.468 1.00 72.00 96 VAL A C 1
ATOM 790 O O . VAL A 1 96 ? 0.136 -8.540 -7.696 1.00 72.00 96 VAL A O 1
ATOM 793 N N . ALA A 1 97 ? -0.581 -7.818 -5.702 1.00 71.00 97 ALA A N 1
ATOM 794 C CA . ALA A 1 97 ? -1.648 -6.974 -6.241 1.00 71.00 97 ALA A CA 1
ATOM 795 C C . ALA A 1 97 ? -1.109 -5.826 -7.113 1.00 71.00 97 ALA A C 1
ATOM 79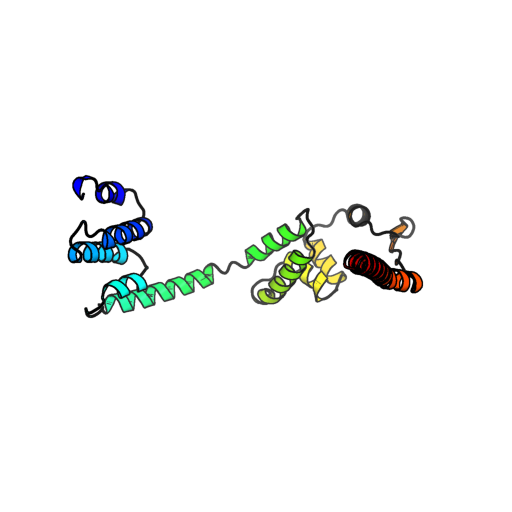7 O O . ALA A 1 97 ? -1.643 -5.572 -8.194 1.00 71.00 97 ALA A O 1
ATOM 798 N N . VAL A 1 98 ? -0.031 -5.159 -6.687 1.00 72.19 98 VAL A N 1
ATOM 799 C CA . VAL A 1 98 ? 0.613 -4.082 -7.459 1.00 72.19 98 VAL A CA 1
ATOM 800 C C . VAL A 1 98 ? 1.246 -4.627 -8.741 1.00 72.19 98 VAL A C 1
ATOM 802 O O . VAL A 1 98 ? 1.106 -4.004 -9.793 1.00 72.19 98 VAL A O 1
ATOM 805 N N . VAL A 1 99 ? 1.889 -5.797 -8.682 1.00 70.94 99 VAL A N 1
ATOM 806 C CA . VAL A 1 99 ? 2.507 -6.443 -9.854 1.00 70.94 99 VAL A CA 1
ATOM 807 C C . VAL A 1 99 ? 1.454 -6.945 -10.851 1.00 70.94 99 VAL A C 1
ATOM 809 O O . VAL A 1 99 ? 1.630 -6.787 -12.059 1.00 70.94 99 VAL A O 1
ATOM 812 N N . THR A 1 100 ? 0.345 -7.507 -10.361 1.00 72.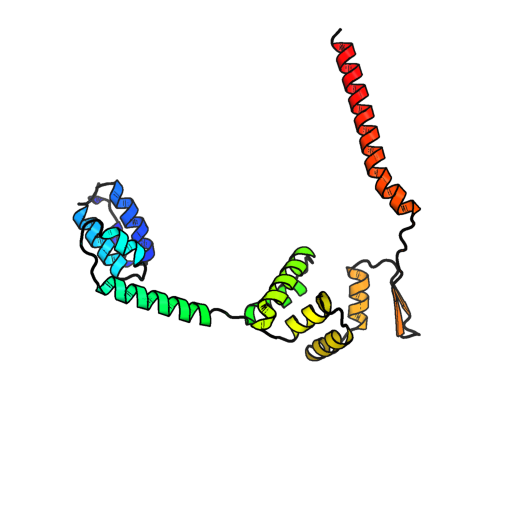69 100 THR A N 1
ATOM 813 C CA . THR A 1 100 ? -0.735 -8.073 -11.196 1.00 72.69 100 THR A CA 1
ATOM 814 C C . THR A 1 100 ? -1.689 -7.000 -11.736 1.00 72.69 100 THR A C 1
ATOM 816 O O . THR A 1 100 ? -2.445 -7.244 -12.679 1.00 72.69 100 THR A O 1
ATOM 819 N N . SER A 1 101 ? -1.671 -5.791 -11.166 1.00 72.25 101 SER A N 1
ATOM 820 C CA . SER A 1 101 ? -2.518 -4.688 -11.617 1.00 72.25 101 SER A CA 1
ATOM 821 C C . SER A 1 101 ? -2.304 -4.378 -13.103 1.00 72.25 101 SER A C 1
ATOM 823 O O . SER A 1 101 ? -1.191 -4.128 -13.569 1.00 72.25 101 SER A O 1
ATOM 825 N N . LYS A 1 102 ? -3.410 -4.337 -13.860 1.00 62.12 102 LYS A N 1
ATOM 826 C CA . LYS A 1 102 ? -3.409 -4.022 -15.299 1.00 62.12 102 LYS A CA 1
ATOM 827 C C . LYS A 1 102 ? -2.964 -2.584 -15.583 1.00 62.12 102 LYS A C 1
ATOM 829 O O . LYS A 1 102 ? -2.418 -2.310 -16.649 1.00 62.12 102 LYS A O 1
ATOM 834 N N . ASN A 1 103 ? -3.180 -1.666 -14.637 1.00 65.50 103 ASN A N 1
ATOM 835 C CA . ASN A 1 103 ? -2.725 -0.284 -14.744 1.00 65.50 103 ASN A CA 1
ATOM 836 C C . ASN A 1 103 ? -1.356 -0.154 -14.066 1.00 65.50 103 ASN A C 1
ATOM 838 O O . ASN A 1 103 ? -1.266 0.107 -12.865 1.00 65.50 103 ASN A O 1
ATOM 842 N N . LYS A 1 104 ? -0.289 -0.376 -14.842 1.00 61.78 104 LYS A N 1
ATOM 843 C CA . LYS A 1 104 ? 1.102 -0.316 -14.372 1.00 61.78 104 LYS A CA 1
ATOM 844 C C . LYS A 1 104 ? 1.517 1.127 -14.083 1.00 61.78 104 LYS A C 1
ATOM 846 O O . LYS A 1 104 ? 2.222 1.766 -14.864 1.00 61.78 104 LYS A O 1
ATOM 851 N N . GLN A 1 105 ? 1.083 1.652 -12.944 1.00 63.84 105 GLN A N 1
ATOM 852 C CA . GLN A 1 105 ? 1.540 2.943 -12.454 1.00 63.84 105 GLN A CA 1
ATOM 853 C C . GLN A 1 105 ? 2.970 2.793 -11.926 1.00 63.84 105 GLN A C 1
ATOM 855 O O . GLN A 1 105 ? 3.201 2.289 -10.829 1.00 63.84 105 GLN A O 1
ATOM 860 N N . LYS A 1 106 ? 3.950 3.247 -12.720 1.00 64.75 106 LYS A N 1
ATOM 861 C CA . LYS A 1 106 ? 5.384 3.214 -12.367 1.00 64.75 106 LYS A CA 1
ATOM 862 C C . LYS A 1 106 ? 5.684 3.870 -11.008 1.00 64.75 106 LYS A C 1
ATOM 864 O O . LYS A 1 106 ? 6.640 3.482 -10.344 1.00 64.75 106 LYS A O 1
ATOM 869 N N . ASN A 1 107 ? 4.858 4.830 -10.589 1.00 70.44 107 ASN A N 1
ATOM 870 C CA . ASN A 1 107 ? 5.006 5.535 -9.317 1.00 70.44 107 ASN A CA 1
ATOM 871 C C . ASN A 1 107 ? 4.656 4.641 -8.117 1.00 70.44 107 ASN A C 1
ATOM 873 O O . ASN A 1 107 ? 5.450 4.550 -7.188 1.00 70.44 107 ASN A O 1
ATOM 877 N N . SER A 1 108 ? 3.544 3.903 -8.178 1.00 73.56 108 SER A N 1
ATOM 878 C CA . SER A 1 108 ? 3.111 3.002 -7.100 1.00 73.56 108 SER A CA 1
ATOM 879 C C . SER A 1 108 ? 4.111 1.877 -6.848 1.00 73.56 108 SER A C 1
ATOM 881 O O . SER A 1 108 ? 4.328 1.488 -5.706 1.00 73.56 108 SER A O 1
ATOM 883 N N . LEU A 1 109 ? 4.766 1.390 -7.906 1.00 76.69 109 LEU A N 1
ATOM 884 C CA . LEU A 1 109 ? 5.819 0.387 -7.778 1.00 76.69 109 LEU A CA 1
ATOM 885 C C . LEU A 1 109 ? 7.066 0.962 -7.095 1.00 76.69 109 LEU A C 1
ATOM 887 O O . LEU A 1 109 ? 7.630 0.321 -6.216 1.00 76.69 109 LEU A O 1
ATOM 891 N N . LYS A 1 110 ? 7.468 2.190 -7.449 1.00 79.19 110 LYS A N 1
ATOM 892 C CA . LYS A 1 110 ? 8.600 2.873 -6.807 1.00 79.19 110 LYS A CA 1
ATOM 893 C C . LYS A 1 110 ? 8.352 3.110 -5.318 1.00 79.19 110 LYS A C 1
ATOM 895 O O . LYS A 1 110 ? 9.277 2.966 -4.525 1.00 79.19 110 LYS A O 1
ATOM 900 N N . ASP A 1 111 ? 7.132 3.474 -4.942 1.00 81.94 111 ASP A N 1
ATOM 901 C CA . ASP A 1 111 ? 6.783 3.684 -3.537 1.00 81.94 111 ASP A CA 1
ATOM 902 C C . ASP A 1 111 ? 6.679 2.361 -2.773 1.00 81.94 111 ASP A C 1
ATOM 904 O O . ASP A 1 111 ? 7.191 2.271 -1.660 1.00 81.94 111 ASP A O 1
ATOM 908 N N . LEU 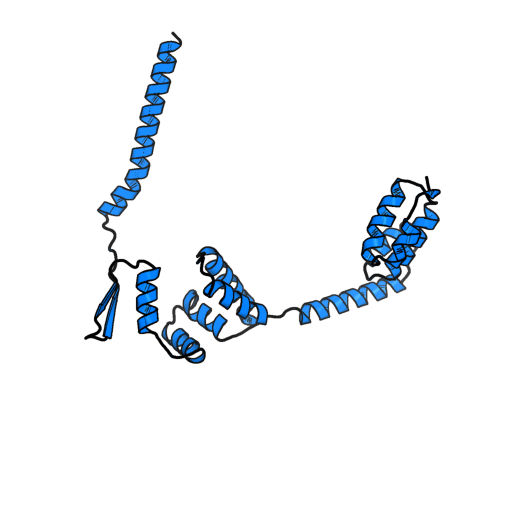A 1 112 ? 6.149 1.305 -3.400 1.00 81.00 112 LEU A N 1
ATOM 909 C CA . LEU A 1 112 ? 6.163 -0.044 -2.835 1.00 81.00 112 LEU A CA 1
ATOM 910 C C . LEU A 1 112 ? 7.594 -0.534 -2.565 1.00 81.00 112 LEU A C 1
ATOM 912 O O . LEU A 1 112 ? 7.857 -1.065 -1.494 1.00 81.00 112 LEU A O 1
ATOM 916 N N . ILE A 1 113 ? 8.528 -0.325 -3.496 1.00 81.38 113 ILE A N 1
ATOM 917 C CA . ILE A 1 113 ? 9.932 -0.734 -3.320 1.00 81.38 113 ILE A CA 1
ATOM 918 C C . ILE A 1 113 ? 10.561 -0.043 -2.104 1.00 81.38 113 ILE A C 1
ATOM 920 O O . ILE A 1 113 ? 11.277 -0.689 -1.348 1.00 81.38 113 ILE A O 1
ATOM 924 N N . LYS A 1 114 ? 10.260 1.242 -1.866 1.00 81.50 114 LYS A N 1
ATOM 925 C CA . LYS A 1 114 ? 10.735 1.945 -0.659 1.00 81.50 114 LYS A CA 1
ATOM 926 C C . LYS A 1 114 ? 10.164 1.334 0.620 1.00 81.50 114 LYS A C 1
ATOM 928 O O . LYS A 1 114 ? 10.886 1.212 1.600 1.00 81.50 114 LYS A O 1
ATOM 933 N N . VAL A 1 115 ? 8.880 0.965 0.620 1.00 81.44 115 VAL A N 1
ATOM 934 C CA . VAL A 1 115 ? 8.237 0.316 1.776 1.00 81.44 115 VAL A CA 1
ATOM 935 C C . VAL A 1 115 ? 8.861 -1.055 2.037 1.00 81.44 115 VAL A C 1
ATOM 937 O O . VAL A 1 115 ? 9.194 -1.360 3.177 1.00 81.44 115 VAL A O 1
ATOM 940 N N . ILE A 1 116 ? 9.104 -1.841 0.983 1.00 79.94 116 ILE A N 1
ATOM 941 C CA . ILE A 1 116 ? 9.772 -3.147 1.081 1.00 79.94 116 ILE A CA 1
ATOM 942 C C . ILE A 1 116 ? 11.190 -3.003 1.654 1.00 79.94 116 ILE A C 1
ATOM 944 O O . ILE A 1 116 ? 11.598 -3.825 2.470 1.00 79.94 116 ILE A O 1
ATOM 948 N N . ASP A 1 117 ? 11.931 -1.960 1.272 1.00 79.38 117 ASP A N 1
ATOM 949 C CA . ASP A 1 117 ? 13.284 -1.718 1.790 1.00 79.38 117 ASP A CA 1
ATOM 950 C C . ASP A 1 117 ? 13.286 -1.369 3.290 1.00 79.38 117 ASP A C 1
ATOM 952 O O . ASP A 1 117 ? 14.142 -1.834 4.038 1.00 79.38 117 ASP A O 1
ATOM 956 N N . ILE A 1 118 ? 12.277 -0.627 3.759 1.00 80.50 118 ILE A N 1
ATOM 957 C CA . ILE A 1 118 ? 12.106 -0.295 5.184 1.00 80.50 118 ILE A CA 1
ATOM 958 C C . ILE A 1 118 ? 11.686 -1.531 5.998 1.00 80.50 118 ILE A C 1
ATOM 960 O O . ILE A 1 118 ? 12.196 -1.760 7.096 1.00 80.50 118 ILE A O 1
ATOM 964 N N . GLU A 1 119 ? 10.752 -2.333 5.482 1.00 72.94 119 GLU A N 1
ATOM 965 C CA . GLU A 1 119 ? 10.157 -3.466 6.209 1.00 72.94 119 GLU A CA 1
ATOM 966 C C . GLU A 1 119 ? 10.972 -4.767 6.116 1.00 72.94 119 GLU A C 1
ATOM 968 O O . GLU A 1 119 ? 10.652 -5.760 6.775 1.00 72.94 119 GLU A O 1
ATOM 973 N N . ARG A 1 120 ? 12.080 -4.751 5.371 1.00 67.75 120 ARG A N 1
ATOM 974 C CA . ARG A 1 120 ? 12.945 -5.906 5.092 1.00 67.75 120 ARG A CA 1
ATOM 975 C C . ARG A 1 120 ? 13.502 -6.613 6.329 1.00 67.75 120 ARG A C 1
ATOM 977 O O . ARG A 1 120 ? 13.797 -7.805 6.291 1.00 67.75 120 ARG A O 1
ATOM 984 N N . HIS A 1 121 ? 13.666 -5.882 7.430 1.00 68.81 121 HIS A N 1
ATOM 985 C CA . HIS A 1 121 ? 14.149 -6.433 8.700 1.00 68.81 121 HIS A CA 1
ATOM 986 C C . HIS A 1 121 ? 13.089 -7.240 9.453 1.00 68.81 121 HIS A C 1
ATOM 988 O O . HIS A 1 121 ? 13.436 -8.041 10.316 1.00 68.81 121 HIS A O 1
ATOM 994 N N . ASN A 1 122 ? 11.812 -7.015 9.148 1.00 70.31 122 ASN A N 1
ATOM 995 C CA . ASN A 1 122 ? 10.692 -7.598 9.877 1.00 70.31 122 ASN A CA 1
ATOM 996 C C . ASN A 1 122 ? 10.068 -8.781 9.122 1.00 70.31 122 ASN A C 1
ATOM 998 O O . ASN A 1 122 ? 9.402 -9.620 9.726 1.00 70.31 122 ASN A O 1
ATOM 1002 N N . TYR A 1 123 ? 10.268 -8.852 7.800 1.00 70.69 123 TYR A N 1
ATOM 1003 C CA . TYR A 1 123 ? 9.653 -9.865 6.951 1.00 70.69 123 TYR A CA 1
ATOM 1004 C C . TYR A 1 123 ? 10.488 -10.222 5.731 1.00 70.69 123 TYR A C 1
ATOM 1006 O O . TYR A 1 123 ? 10.944 -9.343 5.002 1.00 70.69 123 TYR A O 1
ATOM 1014 N N . GLN A 1 124 ? 10.623 -11.523 5.486 1.00 65.44 124 GLN A N 1
ATOM 1015 C CA . GLN A 1 124 ? 11.280 -12.073 4.308 1.00 65.44 124 GLN A CA 1
ATOM 1016 C C . GLN A 1 124 ? 10.348 -13.091 3.659 1.00 65.44 124 GLN A C 1
ATOM 1018 O O . GLN A 1 124 ? 9.897 -14.041 4.299 1.00 65.44 124 GLN A O 1
ATOM 1023 N N . ASP A 1 125 ? 10.041 -12.863 2.389 1.00 69.88 125 ASP A N 1
ATOM 1024 C CA . ASP A 1 125 ? 9.248 -13.746 1.545 1.00 69.88 125 ASP A CA 1
ATOM 1025 C C . ASP A 1 125 ? 9.918 -13.842 0.167 1.00 69.88 125 ASP A C 1
ATOM 1027 O O . ASP A 1 125 ? 10.486 -12.850 -0.301 1.00 69.88 125 ASP A O 1
ATOM 1031 N N . PRO A 1 126 ? 9.827 -14.987 -0.533 1.00 70.81 126 PRO A N 1
ATOM 1032 C CA . PRO A 1 126 ? 10.421 -15.135 -1.861 1.00 70.81 126 PRO A CA 1
ATOM 1033 C C . PRO A 1 126 ? 9.974 -14.060 -2.864 1.00 70.81 126 PRO A C 1
ATOM 1035 O O . PRO A 1 126 ? 10.770 -13.639 -3.701 1.00 70.81 126 PRO A O 1
ATOM 1038 N N . VAL A 1 127 ? 8.736 -13.554 -2.759 1.00 70.75 127 VAL A N 1
ATOM 1039 C CA . VAL A 1 127 ? 8.214 -12.502 -3.649 1.00 70.75 127 VAL A CA 1
ATOM 1040 C C . VAL A 1 127 ? 8.806 -11.129 -3.314 1.00 70.75 127 VAL A C 1
ATOM 1042 O O . VAL A 1 127 ? 9.154 -10.367 -4.219 1.00 70.75 127 VAL A O 1
ATOM 1045 N N . THR A 1 128 ? 8.949 -10.794 -2.027 1.00 74.44 128 THR A N 1
ATOM 1046 C CA . THR A 1 128 ? 9.579 -9.530 -1.607 1.00 74.44 128 THR A CA 1
ATOM 1047 C C . THR A 1 128 ? 11.077 -9.549 -1.893 1.00 74.44 128 THR A C 1
ATOM 1049 O O . THR A 1 128 ? 11.631 -8.546 -2.346 1.00 74.44 128 THR A O 1
ATOM 1052 N N . ASP A 1 129 ? 11.725 -10.701 -1.715 1.00 76.12 129 ASP A N 1
ATOM 1053 C CA . ASP A 1 129 ? 13.134 -10.901 -2.044 1.00 76.12 129 ASP A CA 1
ATOM 1054 C C . ASP A 1 129 ? 13.372 -10.789 -3.547 1.00 76.12 129 ASP A C 1
ATOM 1056 O O . ASP A 1 129 ? 14.273 -10.058 -3.954 1.00 76.12 129 ASP A O 1
ATOM 1060 N N . PHE A 1 130 ? 12.514 -11.400 -4.371 1.00 74.75 130 PHE A N 1
ATOM 1061 C CA . PHE A 1 130 ? 12.551 -11.249 -5.825 1.00 74.75 130 PHE A CA 1
ATOM 1062 C C . PHE A 1 130 ? 12.486 -9.776 -6.250 1.00 74.75 130 PHE A C 1
ATOM 1064 O O . PHE A 1 130 ? 13.346 -9.305 -6.999 1.00 74.75 130 PHE A O 1
ATOM 1071 N N . LEU A 1 131 ? 11.506 -9.019 -5.737 1.00 75.12 131 LEU A N 1
ATOM 1072 C CA . LEU A 1 131 ? 11.383 -7.590 -6.047 1.00 75.12 131 LEU A CA 1
ATOM 1073 C C . LEU A 1 131 ? 12.618 -6.804 -5.617 1.00 75.12 131 LEU A C 1
ATOM 1075 O O . LEU A 1 131 ? 13.007 -5.844 -6.286 1.00 75.12 131 LEU A O 1
ATOM 1079 N N . THR A 1 132 ? 13.262 -7.226 -4.534 1.00 78.06 132 THR A N 1
ATOM 1080 C CA . THR A 1 132 ? 14.443 -6.532 -4.056 1.00 78.06 132 THR A CA 1
ATOM 1081 C C . THR A 1 132 ? 15.706 -6.877 -4.842 1.00 78.06 132 THR A C 1
ATOM 1083 O O . THR A 1 132 ? 16.528 -5.994 -5.103 1.00 78.06 132 THR A O 1
ATOM 1086 N N . CYS A 1 133 ? 15.854 -8.125 -5.283 1.00 77.06 133 CYS A N 1
ATOM 1087 C CA . CYS A 1 133 ? 16.908 -8.506 -6.219 1.00 77.06 133 CYS A CA 1
ATOM 1088 C C . CYS A 1 133 ? 16.767 -7.740 -7.542 1.00 77.06 133 CYS A C 1
ATOM 1090 O O . CYS A 1 133 ? 17.756 -7.215 -8.044 1.00 77.06 133 CYS A O 1
ATOM 1092 N N . LEU A 1 134 ? 15.536 -7.564 -8.035 1.00 76.94 134 LEU A N 1
ATOM 1093 C CA . LEU A 1 134 ? 15.263 -6.881 -9.299 1.00 76.94 134 LEU A CA 1
ATOM 1094 C C . LEU A 1 134 ? 15.497 -5.360 -9.251 1.00 76.94 134 LEU A C 1
ATOM 1096 O O . LEU A 1 134 ? 16.062 -4.801 -10.188 1.00 76.94 134 LEU A O 1
ATOM 1100 N N . TYR A 1 135 ? 15.044 -4.681 -8.189 1.00 75.81 135 TYR A N 1
ATOM 1101 C CA . TYR A 1 135 ? 15.037 -3.211 -8.131 1.00 75.81 135 TYR A CA 1
ATOM 1102 C C . TYR A 1 135 ? 16.152 -2.580 -7.291 1.00 75.81 135 TYR A C 1
ATOM 1104 O O . TYR A 1 135 ? 16.429 -1.393 -7.472 1.00 75.81 135 TYR A O 1
ATOM 1112 N N . ILE A 1 136 ? 16.774 -3.330 -6.375 1.00 79.19 136 ILE A N 1
ATOM 1113 C CA . ILE A 1 136 ? 17.847 -2.812 -5.511 1.00 79.19 136 ILE A CA 1
ATOM 1114 C C . ILE A 1 136 ? 19.195 -3.412 -5.898 1.00 79.19 136 ILE A C 1
ATOM 1116 O O . ILE A 1 136 ? 20.135 -2.666 -6.159 1.00 79.19 136 ILE A O 1
ATOM 1120 N N . LYS A 1 137 ? 19.300 -4.747 -5.932 1.00 77.88 137 LYS A N 1
ATOM 1121 C CA . LYS A 1 137 ? 20.580 -5.423 -6.208 1.00 77.88 137 LYS A CA 1
ATOM 1122 C C . LYS A 1 137 ? 20.927 -5.467 -7.699 1.00 77.88 137 LYS A C 1
ATOM 1124 O O . LYS A 1 137 ? 22.106 -5.507 -8.027 1.00 77.88 137 LYS A O 1
ATOM 1129 N N . TYR A 1 138 ? 19.921 -5.441 -8.575 1.00 78.50 138 TYR A N 1
ATOM 1130 C CA . TYR A 1 138 ? 20.060 -5.669 -10.019 1.00 78.50 138 TYR A CA 1
ATOM 1131 C C . TYR A 1 138 ? 20.735 -7.011 -10.356 1.00 78.50 138 TYR A C 1
ATOM 1133 O O . TYR A 1 138 ? 21.416 -7.133 -11.372 1.00 78.50 138 TYR A O 1
ATOM 1141 N N . ASP A 1 139 ? 20.535 -8.015 -9.499 1.00 80.50 139 ASP A N 1
ATOM 1142 C CA . ASP A 1 139 ? 21.038 -9.373 -9.692 1.00 80.50 139 ASP A CA 1
ATOM 1143 C C . ASP A 1 139 ? 19.925 -10.235 -10.293 1.00 80.50 139 ASP A C 1
ATOM 1145 O O . ASP A 1 139 ? 18.940 -10.575 -9.628 1.00 80.50 139 ASP A O 1
ATOM 1149 N N . PHE A 1 140 ? 20.057 -10.523 -11.587 1.00 76.75 140 PHE A N 1
ATOM 1150 C CA . PHE A 1 140 ? 19.067 -11.280 -12.344 1.00 76.75 140 PHE A CA 1
ATOM 1151 C C . PHE A 1 140 ? 19.204 -12.793 -12.145 1.00 76.75 140 PHE A C 1
ATOM 1153 O O . PHE A 1 140 ? 18.204 -13.493 -12.304 1.00 76.75 140 PHE A O 1
ATOM 1160 N N . ASP A 1 141 ? 20.381 -13.285 -11.749 1.00 80.06 141 ASP A N 1
ATOM 1161 C CA . ASP A 1 141 ? 20.624 -14.711 -11.525 1.00 80.06 141 ASP A CA 1
ATOM 1162 C C . ASP A 1 141 ? 19.954 -15.154 -10.215 1.00 80.06 141 ASP A C 1
ATOM 1164 O O . ASP A 1 141 ? 19.151 -16.093 -10.210 1.00 80.06 141 ASP A O 1
ATOM 1168 N N . GLU A 1 142 ? 20.175 -14.404 -9.126 1.00 76.19 142 GLU A N 1
ATOM 1169 C CA . GLU A 1 142 ? 19.506 -14.639 -7.835 1.00 76.19 142 GLU A CA 1
ATOM 1170 C C . GLU A 1 142 ? 17.984 -14.441 -7.970 1.00 76.19 142 GLU A C 1
ATOM 1172 O O . GLU A 1 142 ? 17.190 -15.232 -7.454 1.00 76.19 142 GLU A O 1
ATOM 1177 N N . ALA A 1 143 ? 17.547 -13.425 -8.726 1.00 73.00 143 ALA A N 1
ATOM 1178 C CA . ALA A 1 143 ? 16.127 -13.192 -8.986 1.00 73.00 143 ALA A CA 1
ATOM 1179 C C . ALA A 1 143 ? 15.477 -14.350 -9.765 1.00 73.00 143 ALA A C 1
ATOM 1181 O O . ALA A 1 143 ? 14.350 -14.746 -9.458 1.00 73.00 143 ALA A O 1
ATOM 1182 N N . GLN A 1 144 ? 16.174 -14.921 -10.751 1.00 71.94 144 GLN A N 1
ATOM 1183 C CA . GLN A 1 144 ? 15.671 -16.052 -11.525 1.00 71.94 144 GLN A CA 1
ATOM 1184 C C . GLN A 1 144 ? 15.546 -17.314 -10.666 1.00 71.94 144 GLN A C 1
ATOM 1186 O O . GLN A 1 144 ? 14.583 -18.063 -10.824 1.00 71.94 144 GLN A O 1
ATOM 1191 N N . GLU A 1 145 ? 16.478 -17.555 -9.745 1.00 77.44 145 GLU A N 1
ATOM 1192 C CA . GLU A 1 145 ? 16.400 -18.681 -8.812 1.00 77.44 145 GLU A CA 1
ATOM 1193 C C . GLU A 1 145 ? 15.206 -18.545 -7.853 1.00 77.44 145 GLU A C 1
ATOM 1195 O O . GLU A 1 145 ? 14.445 -19.497 -7.673 1.00 77.44 145 GLU A O 1
ATOM 1200 N N . LYS A 1 146 ? 14.964 -17.341 -7.313 1.00 69.31 146 LYS A N 1
ATOM 1201 C CA . LYS A 1 146 ? 13.783 -17.054 -6.475 1.00 69.31 146 LYS A CA 1
ATOM 1202 C C . LYS A 1 146 ? 12.465 -17.168 -7.246 1.00 69.31 146 LYS A C 1
ATOM 1204 O O . LYS A 1 146 ? 11.464 -17.575 -6.668 1.00 69.31 146 LYS A O 1
ATOM 1209 N N . LEU A 1 147 ? 12.456 -16.860 -8.543 1.00 69.44 147 LEU A N 1
ATOM 1210 C CA . LEU A 1 147 ? 11.271 -16.997 -9.396 1.00 69.44 147 LEU A CA 1
ATOM 1211 C C . LEU A 1 147 ? 11.013 -18.453 -9.814 1.00 69.44 147 LEU A C 1
ATOM 1213 O O . LEU A 1 147 ? 9.857 -18.868 -9.857 1.00 69.44 147 LEU A O 1
ATOM 1217 N N . ARG A 1 148 ? 12.062 -19.264 -10.028 1.00 69.25 148 ARG A N 1
ATOM 1218 C CA . ARG A 1 148 ? 11.931 -20.721 -10.244 1.00 69.25 148 ARG A CA 1
ATOM 1219 C C . ARG A 1 148 ? 11.287 -21.437 -9.060 1.00 69.25 148 ARG A C 1
ATOM 1221 O O . ARG A 1 148 ? 10.615 -22.442 -9.253 1.00 69.25 148 ARG A O 1
ATOM 1228 N N . GLN A 1 149 ? 11.441 -20.902 -7.850 1.00 67.06 149 GLN A N 1
ATOM 1229 C CA . GLN A 1 149 ? 10.726 -21.389 -6.667 1.00 67.06 149 GLN A CA 1
ATOM 1230 C C . GLN A 1 149 ? 9.212 -21.090 -6.715 1.00 67.06 149 GLN A C 1
ATOM 1232 O O . GLN A 1 149 ? 8.468 -21.664 -5.924 1.00 67.06 149 GLN A O 1
ATOM 1237 N N . CYS A 1 150 ? 8.743 -20.212 -7.616 1.00 58.97 150 CYS A N 1
ATOM 1238 C CA . CYS A 1 150 ? 7.336 -19.826 -7.756 1.00 58.97 150 CYS A CA 1
ATOM 1239 C C . CYS A 1 150 ? 6.587 -20.518 -8.914 1.00 58.97 150 CYS A C 1
ATOM 1241 O O . CYS A 1 150 ? 5.411 -20.789 -8.716 1.00 58.97 150 CYS A O 1
ATOM 1243 N N . GLU A 1 151 ? 7.216 -20.804 -10.064 1.00 55.91 151 GLU A N 1
ATOM 1244 C CA . GLU A 1 151 ? 6.844 -21.831 -11.076 1.00 55.91 151 GLU A CA 1
ATOM 1245 C C . GLU A 1 151 ? 7.694 -21.664 -12.354 1.00 55.91 151 GLU A C 1
ATOM 1247 O O . GLU A 1 151 ? 8.218 -20.584 -12.627 1.00 55.91 151 GLU A O 1
ATOM 1252 N N . GLU A 1 152 ? 7.835 -22.733 -13.148 1.00 50.31 152 GLU A N 1
ATOM 1253 C CA . GLU A 1 152 ? 8.898 -22.880 -14.161 1.00 50.31 152 GLU A CA 1
ATOM 1254 C C . GLU A 1 152 ? 8.469 -22.718 -15.640 1.00 50.31 152 GLU A C 1
ATOM 1256 O O . GLU A 1 152 ? 9.281 -22.955 -16.530 1.00 50.31 152 GLU A O 1
ATOM 1261 N N . VAL A 1 153 ? 7.236 -22.325 -15.984 1.00 49.62 153 VAL A N 1
ATOM 1262 C CA . VAL A 1 153 ? 6.751 -22.534 -17.371 1.00 49.62 153 VAL A CA 1
ATOM 1263 C C . VAL A 1 153 ? 6.314 -21.248 -18.091 1.00 49.62 153 VAL A C 1
ATOM 1265 O O . VAL A 1 153 ? 5.537 -20.462 -17.567 1.00 49.62 153 VAL A O 1
ATOM 1268 N N . GLU A 1 154 ? 6.794 -21.101 -19.340 1.00 57.44 154 GLU A N 1
ATOM 1269 C CA . GLU A 1 154 ? 6.451 -20.098 -20.379 1.00 57.44 154 GLU A CA 1
ATOM 1270 C C . GLU A 1 154 ? 7.317 -18.819 -20.513 1.00 57.44 154 GLU A C 1
ATOM 1272 O O . GLU A 1 154 ? 6.822 -17.758 -20.895 1.00 57.44 154 GLU A O 1
ATOM 1277 N N . ALA A 1 155 ? 8.640 -18.914 -20.342 1.00 54.66 155 ALA A N 1
ATOM 1278 C CA . ALA A 1 155 ? 9.555 -17.781 -20.560 1.00 54.66 155 ALA A CA 1
ATOM 1279 C C . ALA A 1 155 ? 9.483 -17.162 -21.978 1.00 54.66 155 ALA A C 1
ATOM 1281 O O . ALA A 1 155 ? 9.507 -15.942 -22.116 1.00 54.66 155 ALA A O 1
ATOM 1282 N N . GLU A 1 156 ? 9.340 -17.959 -23.042 1.00 50.72 156 GLU A N 1
ATOM 1283 C CA . GLU A 1 156 ? 9.300 -17.429 -24.418 1.00 50.72 156 GLU A CA 1
ATOM 1284 C C . GLU A 1 156 ? 7.988 -16.704 -24.745 1.00 50.72 156 GLU A C 1
ATOM 1286 O O . GLU A 1 156 ? 8.003 -15.615 -25.324 1.00 50.72 156 GLU A O 1
ATOM 1291 N N . ARG A 1 157 ? 6.844 -17.262 -24.329 1.00 57.12 157 ARG A N 1
ATOM 1292 C CA . ARG A 1 157 ? 5.535 -16.607 -24.478 1.00 57.12 157 ARG A CA 1
ATOM 1293 C C . ARG A 1 157 ? 5.480 -15.329 -23.647 1.00 57.12 157 ARG A C 1
ATOM 1295 O O . ARG A 1 157 ? 5.000 -14.307 -24.133 1.00 57.12 157 ARG A O 1
ATOM 1302 N N . TRP A 1 158 ? 6.051 -15.371 -22.445 1.00 63.19 158 TRP A N 1
ATOM 1303 C CA . TRP A 1 158 ? 6.190 -14.212 -21.577 1.00 63.19 158 TRP A CA 1
ATOM 1304 C C . TRP A 1 158 ? 7.065 -13.117 -22.199 1.00 63.19 158 TRP A C 1
ATOM 1306 O O . TRP A 1 158 ? 6.663 -11.957 -22.189 1.00 63.19 158 TRP A O 1
ATOM 1316 N N . ILE A 1 159 ? 8.205 -13.454 -22.817 1.00 58.88 159 ILE A N 1
ATOM 1317 C CA . ILE A 1 159 ? 9.068 -12.479 -23.511 1.00 58.88 159 ILE A CA 1
ATOM 1318 C C . ILE A 1 159 ? 8.346 -11.857 -24.717 1.00 58.88 159 ILE A C 1
ATOM 1320 O O . ILE A 1 159 ? 8.418 -10.643 -24.925 1.00 58.88 159 ILE A O 1
ATOM 1324 N N . VAL A 1 160 ? 7.609 -12.653 -25.496 1.00 57.88 160 VAL A N 1
ATOM 1325 C CA . VAL A 1 160 ? 6.814 -12.149 -26.629 1.00 57.88 160 VAL A CA 1
ATOM 1326 C C . VAL A 1 160 ? 5.700 -11.212 -26.151 1.00 57.88 160 VAL A C 1
ATOM 1328 O O . VAL A 1 160 ? 5.520 -10.137 -26.730 1.00 57.88 160 VAL A O 1
ATOM 1331 N N . ASP A 1 161 ? 4.993 -11.564 -25.077 1.00 64.38 161 ASP A N 1
ATOM 1332 C CA . ASP A 1 161 ? 3.991 -10.691 -24.459 1.00 64.38 161 ASP A CA 1
ATOM 1333 C C . ASP A 1 161 ? 4.625 -9.439 -23.842 1.00 64.38 161 ASP A C 1
ATOM 1335 O O . ASP A 1 161 ? 4.035 -8.359 -23.903 1.00 64.38 161 ASP A O 1
ATOM 1339 N N . LEU A 1 162 ? 5.845 -9.527 -23.310 1.00 67.19 162 LEU A N 1
ATOM 1340 C CA . LEU A 1 162 ? 6.588 -8.379 -22.797 1.00 67.19 162 LEU A CA 1
ATOM 1341 C C . LEU A 1 162 ? 6.905 -7.388 -23.926 1.00 67.19 162 LEU A C 1
ATOM 1343 O O . LEU A 1 162 ? 6.616 -6.199 -23.795 1.00 67.19 162 LEU A O 1
ATOM 1347 N N . ILE A 1 163 ? 7.426 -7.868 -25.058 1.00 63.81 163 ILE A N 1
ATOM 1348 C CA . ILE A 1 163 ? 7.766 -7.029 -26.218 1.00 63.81 163 ILE A CA 1
ATOM 1349 C C . ILE A 1 163 ? 6.505 -6.399 -26.826 1.00 63.81 163 ILE A C 1
ATOM 1351 O O . ILE A 1 163 ? 6.498 -5.198 -27.117 1.00 63.81 163 ILE A O 1
ATOM 1355 N N . ARG A 1 164 ? 5.418 -7.174 -26.966 1.00 63.09 164 ARG A N 1
ATOM 1356 C CA . ARG A 1 164 ? 4.135 -6.688 -27.504 1.00 63.09 164 ARG A CA 1
ATOM 1357 C C . ARG A 1 164 ? 3.472 -5.660 -26.587 1.00 63.09 164 ARG A C 1
ATOM 1359 O O . ARG A 1 164 ? 3.040 -4.616 -27.071 1.00 63.09 164 ARG A O 1
ATOM 1366 N N . ASN A 1 165 ? 3.427 -5.916 -25.279 1.00 67.25 165 ASN A N 1
ATOM 1367 C CA . ASN A 1 165 ? 2.760 -5.031 -24.321 1.00 67.25 165 ASN A CA 1
ATOM 1368 C C . ASN A 1 165 ? 3.560 -3.755 -24.032 1.00 67.25 165 ASN A C 1
ATOM 1370 O O . ASN A 1 165 ? 2.968 -2.689 -23.873 1.00 67.25 165 ASN A O 1
ATOM 1374 N N . TYR A 1 166 ? 4.893 -3.831 -23.968 1.00 63.34 166 TYR A N 1
ATOM 1375 C CA . TYR A 1 166 ? 5.732 -2.662 -23.678 1.00 63.34 166 TYR A CA 1
ATOM 1376 C C . TYR A 1 166 ? 6.138 -1.859 -24.917 1.00 63.34 166 TYR A C 1
ATOM 1378 O O . TYR A 1 166 ? 6.791 -0.828 -24.757 1.00 63.34 166 TYR A O 1
ATOM 1386 N N . ARG A 1 167 ? 5.744 -2.287 -26.129 1.00 61.88 167 ARG A N 1
ATOM 1387 C CA . ARG A 1 167 ? 6.121 -1.650 -27.407 1.00 61.88 167 ARG A CA 1
ATOM 1388 C C . ARG A 1 167 ? 7.616 -1.316 -27.443 1.00 61.88 167 ARG A C 1
ATOM 1390 O O . ARG A 1 167 ? 8.011 -0.185 -27.730 1.00 61.88 167 ARG A O 1
ATOM 1397 N N . ILE A 1 168 ? 8.447 -2.292 -27.076 1.00 62.12 168 ILE A N 1
ATOM 1398 C CA . ILE A 1 168 ? 9.900 -2.124 -27.107 1.00 62.12 168 ILE A CA 1
ATOM 1399 C C . ILE A 1 168 ? 10.334 -2.204 -28.569 1.00 62.12 168 ILE A C 1
ATOM 1401 O O . ILE A 1 168 ? 10.570 -3.277 -29.123 1.00 62.12 168 ILE A O 1
ATOM 1405 N N . ASP A 1 169 ? 10.357 -1.045 -29.214 1.00 59.34 169 ASP A N 1
ATOM 1406 C CA . ASP A 1 169 ? 10.736 -0.905 -30.613 1.00 59.34 169 ASP A CA 1
ATOM 1407 C C . ASP A 1 169 ? 12.193 -1.349 -30.814 1.00 59.34 169 ASP A C 1
ATOM 1409 O O . ASP A 1 169 ? 13.111 -0.770 -30.234 1.00 59.34 169 ASP A O 1
ATOM 1413 N N . GLY A 1 170 ? 12.400 -2.355 -31.668 1.00 59.91 170 GLY A N 1
ATOM 1414 C CA . GLY A 1 170 ? 13.727 -2.847 -32.047 1.00 59.91 170 GLY A CA 1
ATOM 1415 C C . GLY A 1 170 ? 14.140 -4.180 -31.419 1.00 59.91 170 GLY A C 1
ATOM 1416 O O . GLY A 1 170 ? 15.216 -4.669 -31.750 1.00 59.91 170 GLY A O 1
ATOM 1417 N N . ALA A 1 171 ? 13.317 -4.794 -30.562 1.00 64.25 171 ALA A N 1
ATOM 1418 C CA . ALA A 1 171 ? 13.571 -6.150 -30.075 1.00 64.25 171 ALA A CA 1
ATOM 1419 C C . ALA A 1 171 ? 13.382 -7.181 -31.205 1.00 64.25 171 ALA A C 1
ATOM 1421 O O . ALA A 1 171 ? 12.290 -7.307 -31.763 1.00 64.25 171 ALA A O 1
ATOM 1422 N N . LYS A 1 172 ? 14.443 -7.915 -31.551 1.00 65.69 172 LYS A N 1
ATOM 1423 C CA . LYS A 1 172 ? 14.414 -9.033 -32.503 1.00 65.69 172 LYS A CA 1
ATOM 1424 C C . LYS A 1 172 ? 14.668 -10.338 -31.759 1.00 65.69 172 LYS A C 1
ATOM 1426 O O . LYS A 1 172 ? 15.613 -10.431 -30.982 1.00 65.69 172 LYS A O 1
ATOM 1431 N N . ILE A 1 173 ? 13.810 -11.329 -31.989 1.00 65.56 173 ILE A N 1
ATOM 1432 C CA . ILE A 1 173 ? 13.947 -12.670 -31.415 1.00 65.56 173 ILE A CA 1
ATOM 1433 C C . ILE A 1 173 ? 14.537 -13.573 -32.495 1.00 65.56 173 ILE A C 1
ATOM 1435 O O . ILE A 1 173 ? 13.857 -13.900 -33.469 1.00 65.56 173 ILE A O 1
ATOM 1439 N N . ASP A 1 174 ? 15.785 -13.990 -32.315 1.00 68.44 174 ASP A N 1
ATOM 1440 C CA . ASP A 1 174 ? 16.469 -14.923 -33.202 1.00 68.44 174 ASP A CA 1
ATOM 1441 C C . ASP A 1 174 ? 16.394 -16.337 -32.613 1.00 68.44 174 ASP A C 1
ATOM 1443 O O . ASP A 1 174 ? 17.309 -16.824 -31.949 1.00 68.44 174 ASP A O 1
ATOM 1447 N N . SER A 1 175 ? 15.283 -17.027 -32.886 1.00 66.88 175 SER A N 1
ATOM 1448 C CA . SER A 1 175 ? 15.004 -18.385 -32.380 1.00 66.88 175 SER A CA 1
ATOM 1449 C C . SER A 1 175 ? 16.066 -19.424 -32.788 1.00 66.88 175 SER A C 1
ATOM 1451 O O . SER A 1 175 ? 16.325 -20.365 -32.048 1.00 66.88 175 SER A O 1
ATOM 1453 N N . LYS A 1 176 ? 16.760 -19.226 -33.919 1.00 73.56 176 LYS A N 1
ATOM 1454 C CA . LYS A 1 176 ? 17.837 -20.127 -34.381 1.00 73.56 176 LYS A CA 1
ATOM 1455 C C . LYS A 1 176 ? 19.115 -20.049 -33.542 1.00 73.56 176 LYS A C 1
ATOM 1457 O O . LYS A 1 176 ? 19.874 -21.011 -33.522 1.00 73.56 176 LYS A O 1
ATOM 1462 N N . LEU A 1 177 ? 19.369 -18.908 -32.903 1.00 67.25 177 LEU A N 1
ATOM 1463 C CA . LEU A 1 177 ? 20.547 -18.677 -32.060 1.00 67.25 177 LEU A CA 1
ATOM 1464 C C . LEU A 1 177 ? 20.190 -18.658 -30.565 1.00 67.25 177 LEU A C 1
ATOM 1466 O O . LEU A 1 177 ? 21.092 -18.578 -29.738 1.00 67.25 177 LEU A O 1
ATOM 1470 N N . GLY A 1 178 ? 18.899 -18.720 -30.217 1.00 63.22 178 GLY A N 1
ATOM 1471 C CA . GLY A 1 178 ? 18.423 -18.606 -28.836 1.00 63.22 178 GLY A CA 1
ATOM 1472 C C . GLY A 1 178 ? 18.676 -17.226 -28.219 1.00 63.22 178 GLY A C 1
ATOM 1473 O O . GLY A 1 178 ? 18.818 -17.119 -27.005 1.00 63.22 178 GLY A O 1
ATOM 1474 N N . GLN A 1 179 ? 18.783 -16.173 -29.038 1.00 67.06 179 GLN A N 1
ATOM 1475 C CA . GLN A 1 179 ? 19.141 -14.825 -28.588 1.00 67.06 179 GLN A CA 1
ATOM 1476 C C . GLN A 1 179 ? 18.024 -13.826 -28.883 1.00 67.06 179 GLN A C 1
ATOM 1478 O O . GLN A 1 179 ? 17.411 -13.841 -29.950 1.00 67.06 179 GLN A O 1
ATOM 1483 N N . VAL A 1 180 ? 17.784 -12.922 -27.934 1.00 67.06 180 VAL A N 1
ATOM 1484 C CA . VAL A 1 180 ? 16.895 -11.772 -28.117 1.00 67.06 180 VAL A CA 1
ATOM 1485 C C . VAL A 1 180 ? 17.759 -10.521 -28.177 1.00 67.06 180 VAL A C 1
ATOM 1487 O O . VAL A 1 180 ? 18.290 -10.067 -27.164 1.00 67.06 180 VAL A O 1
ATOM 1490 N N . VAL A 1 181 ? 17.920 -9.964 -29.376 1.00 68.56 181 VAL A N 1
ATOM 1491 C CA . VAL A 1 181 ? 18.665 -8.721 -29.580 1.00 68.56 181 VAL A CA 1
ATOM 1492 C C . VAL A 1 181 ? 17.721 -7.556 -29.321 1.00 68.56 181 VAL A C 1
ATOM 1494 O O . VAL A 1 181 ? 16.833 -7.256 -30.119 1.00 68.56 181 VAL A O 1
ATOM 1497 N N . MET A 1 182 ? 17.911 -6.888 -28.186 1.00 68.62 182 MET A N 1
ATOM 1498 C CA . MET A 1 182 ? 17.187 -5.666 -27.852 1.00 68.62 182 MET A CA 1
ATOM 1499 C C . MET A 1 182 ? 17.811 -4.502 -28.619 1.00 68.62 182 MET A C 1
ATOM 1501 O O . MET A 1 182 ? 18.922 -4.068 -28.320 1.00 68.62 182 MET A O 1
ATOM 1505 N N . GLY A 1 183 ? 17.107 -4.005 -29.636 1.00 64.88 183 GLY A N 1
ATOM 1506 C CA . GLY A 1 183 ? 17.525 -2.821 -30.372 1.00 64.88 183 GLY A CA 1
ATOM 1507 C C . GLY A 1 183 ? 17.647 -1.627 -29.431 1.00 64.88 183 GLY A C 1
ATOM 1508 O O . GLY A 1 183 ? 16.665 -1.173 -28.847 1.00 64.88 183 GLY A O 1
ATOM 1509 N N . VAL A 1 184 ? 18.859 -1.102 -29.285 1.00 63.19 184 VAL A N 1
ATOM 1510 C CA . VAL A 1 184 ? 19.075 0.156 -28.575 1.00 63.19 184 VAL A CA 1
ATOM 1511 C C . VAL A 1 184 ? 18.593 1.269 -29.499 1.00 63.19 184 VAL A C 1
ATOM 1513 O O . VAL A 1 184 ? 19.184 1.505 -30.554 1.00 63.19 184 VAL A O 1
ATOM 1516 N N . LYS A 1 185 ? 17.517 1.970 -29.122 1.00 62.84 185 LYS A N 1
ATOM 1517 C CA . LYS A 1 185 ? 17.183 3.258 -29.740 1.00 62.84 185 LYS A CA 1
ATOM 1518 C C . LYS A 1 185 ? 18.282 4.252 -29.375 1.00 62.84 185 LYS A C 1
ATOM 1520 O O . LYS A 1 185 ? 18.225 4.895 -28.330 1.00 62.84 185 LYS A O 1
ATOM 1525 N N . ALA A 1 186 ? 19.299 4.358 -30.222 1.00 64.62 186 ALA A N 1
ATOM 1526 C CA . ALA A 1 186 ? 20.251 5.451 -30.147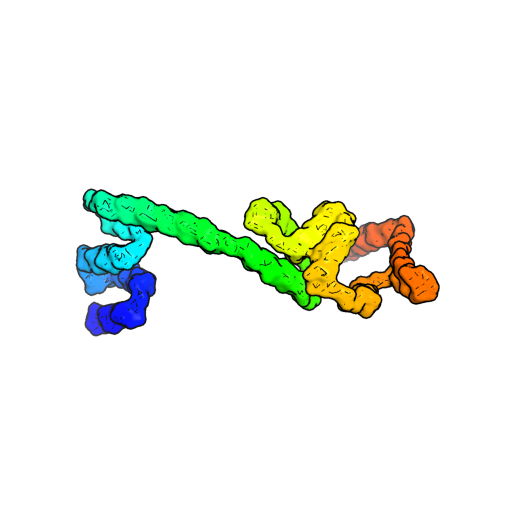 1.00 64.62 186 ALA A CA 1
ATOM 1527 C C . ALA A 1 186 ? 19.509 6.735 -30.537 1.00 64.62 186 ALA A C 1
ATOM 1529 O O . ALA A 1 186 ? 19.266 6.983 -31.717 1.00 64.62 186 ALA A O 1
ATOM 1530 N N . VAL A 1 187 ? 19.098 7.523 -29.541 1.00 68.19 187 VAL A N 1
ATOM 1531 C CA . VAL A 1 187 ? 18.566 8.866 -29.786 1.00 68.19 187 VAL A CA 1
ATOM 1532 C C . VAL A 1 187 ? 19.712 9.683 -30.365 1.00 68.19 187 VAL A C 1
ATOM 1534 O O . VAL A 1 187 ? 20.753 9.849 -29.728 1.00 68.19 187 VAL A O 1
ATOM 1537 N N . SER A 1 188 ? 19.554 10.140 -31.603 1.00 82.62 188 SER A N 1
ATOM 1538 C CA . SER A 1 188 ? 20.586 10.945 -32.249 1.00 82.62 188 SER A CA 1
ATOM 1539 C C . SER A 1 188 ? 20.740 12.271 -31.505 1.00 82.62 188 SER A C 1
ATOM 1541 O O . SER A 1 188 ? 19.754 12.879 -31.090 1.00 82.62 188 SER A O 1
ATOM 1543 N N . ILE A 1 189 ? 21.971 12.773 -31.391 1.00 84.88 189 ILE A N 1
ATOM 1544 C CA . ILE A 1 189 ? 22.252 14.088 -30.790 1.00 84.88 189 ILE A CA 1
ATOM 1545 C C . ILE A 1 189 ? 21.417 15.182 -31.482 1.00 84.88 189 ILE A C 1
ATOM 1547 O O . ILE A 1 189 ? 20.902 16.087 -30.827 1.00 84.88 189 ILE A O 1
ATOM 1551 N N . HIS A 1 190 ? 21.201 15.064 -32.796 1.00 87.31 190 HIS A N 1
ATOM 1552 C CA . HIS A 1 190 ? 20.350 15.981 -33.558 1.00 87.31 190 HIS A CA 1
ATOM 1553 C C . HIS A 1 190 ? 18.879 15.926 -33.129 1.00 87.31 190 HIS A C 1
ATOM 1555 O O . HIS A 1 190 ? 18.220 16.960 -33.067 1.00 87.31 190 HIS A O 1
ATOM 1561 N N . GLU A 1 191 ? 18.365 14.742 -32.799 1.00 84.25 191 GLU A N 1
ATOM 1562 C CA . GLU A 1 191 ? 16.997 14.558 -32.312 1.00 84.25 191 GLU A CA 1
ATOM 1563 C C . GLU A 1 191 ? 16.811 15.194 -30.933 1.00 84.25 191 GLU A C 1
ATOM 1565 O O . GLU A 1 191 ? 15.838 15.913 -30.711 1.00 84.25 191 GLU A O 1
ATOM 1570 N N . GLN A 1 192 ? 17.796 15.038 -30.046 1.00 84.56 192 GLN A N 1
ATOM 1571 C CA . GLN A 1 192 ? 17.791 15.662 -28.725 1.00 84.56 192 GLN A CA 1
ATOM 1572 C C . GLN A 1 192 ? 17.856 17.197 -28.802 1.00 84.56 192 GLN A C 1
ATOM 1574 O O . GLN A 1 192 ? 17.147 17.890 -28.068 1.00 84.56 192 GLN A O 1
ATOM 1579 N N . VAL A 1 193 ? 18.670 17.745 -29.714 1.00 88.44 193 VAL A N 1
ATOM 1580 C CA . VAL A 1 193 ? 18.708 19.193 -29.974 1.00 88.44 193 VAL A CA 1
ATOM 1581 C C . VAL A 1 193 ? 17.360 19.665 -30.518 1.00 88.44 193 VAL A C 1
ATOM 1583 O O . VAL A 1 193 ? 16.802 20.622 -29.989 1.00 88.44 193 VAL A O 1
ATOM 1586 N N . MET A 1 194 ? 16.778 18.964 -31.496 1.00 85.25 194 MET A N 1
ATOM 1587 C CA . MET A 1 194 ? 15.456 19.306 -32.029 1.00 85.25 194 MET A CA 1
ATOM 1588 C C . MET A 1 194 ? 14.358 19.270 -30.955 1.00 85.25 194 MET A C 1
ATOM 1590 O O . MET A 1 194 ? 13.554 20.199 -30.891 1.00 85.25 194 MET A O 1
ATOM 1594 N N . GLU A 1 195 ? 14.316 18.253 -30.089 1.00 85.19 195 GLU A N 1
ATOM 1595 C CA . GLU A 1 195 ? 13.358 18.170 -28.974 1.00 85.19 195 GLU A CA 1
ATOM 1596 C C . GLU A 1 195 ? 13.483 19.352 -28.007 1.00 85.19 195 GLU A C 1
ATOM 1598 O O . GLU A 1 195 ? 12.485 19.999 -27.672 1.00 85.19 195 GLU A O 1
ATOM 1603 N N . ASN A 1 196 ? 14.711 19.687 -27.609 1.00 85.38 196 ASN A N 1
ATOM 1604 C CA . ASN A 1 196 ? 14.966 20.809 -26.711 1.00 85.38 196 ASN A CA 1
ATOM 1605 C C . ASN A 1 196 ? 14.599 22.156 -27.356 1.00 85.38 196 ASN A C 1
ATOM 1607 O O . ASN A 1 196 ? 14.037 23.034 -26.689 1.00 85.38 196 ASN A O 1
ATOM 1611 N N . THR A 1 197 ? 14.861 22.315 -28.656 1.00 88.75 197 THR A N 1
ATOM 1612 C CA . THR A 1 197 ? 14.566 23.546 -29.397 1.00 88.75 197 THR A CA 1
ATOM 1613 C C . THR A 1 197 ? 13.072 23.711 -29.695 1.00 88.75 197 THR A C 1
ATOM 1615 O O . THR A 1 197 ? 12.592 24.841 -29.648 1.00 88.75 197 THR A O 1
ATOM 1618 N N . LYS A 1 198 ? 12.292 22.631 -29.887 1.00 89.75 198 LYS A N 1
ATOM 1619 C CA . LYS A 1 198 ? 10.832 22.697 -30.152 1.00 89.75 198 LYS A CA 1
ATOM 1620 C C . LYS A 1 198 ? 10.081 23.572 -29.144 1.00 89.75 198 LYS A C 1
ATOM 1622 O O . LYS A 1 198 ? 9.303 24.444 -29.532 1.00 89.75 198 LYS A O 1
ATOM 1627 N N . ARG A 1 199 ? 10.329 23.382 -27.842 1.00 87.81 199 ARG A N 1
ATOM 1628 C CA . ARG A 1 199 ? 9.676 24.174 -26.780 1.00 87.81 199 ARG A CA 1
ATOM 1629 C C . ARG A 1 199 ? 10.059 25.654 -26.851 1.00 87.81 199 ARG A C 1
ATOM 1631 O O . ARG A 1 199 ? 9.242 26.519 -26.540 1.00 87.81 199 ARG A O 1
ATOM 1638 N N . LEU A 1 200 ? 11.300 25.938 -27.234 1.00 89.50 200 LEU A N 1
ATOM 1639 C CA . LEU A 1 200 ? 11.827 27.293 -27.343 1.00 89.50 200 LEU A CA 1
ATOM 1640 C C . LEU A 1 200 ? 11.219 28.022 -28.548 1.00 89.50 200 LEU A C 1
ATOM 1642 O O . LEU A 1 200 ? 10.762 29.153 -28.406 1.00 89.50 200 LEU A O 1
ATOM 1646 N N . THR A 1 201 ? 11.123 27.343 -29.693 1.00 91.06 201 THR A N 1
ATOM 1647 C CA . THR A 1 201 ? 10.492 27.864 -30.913 1.00 91.06 201 THR A CA 1
ATOM 1648 C C . THR A 1 201 ? 9.019 28.199 -30.688 1.00 91.06 201 THR A C 1
ATOM 1650 O O . THR A 1 201 ? 8.586 29.291 -31.046 1.00 91.06 201 THR A O 1
ATOM 1653 N N . LEU A 1 202 ? 8.263 27.314 -30.027 1.00 90.88 202 LEU A N 1
ATOM 1654 C CA . LEU A 1 202 ? 6.851 27.557 -29.709 1.00 90.88 202 LEU A CA 1
ATOM 1655 C C . LEU A 1 202 ? 6.666 28.779 -28.797 1.00 90.88 202 LEU A C 1
ATOM 1657 O O . LEU A 1 202 ? 5.799 29.616 -29.042 1.00 90.88 202 LEU A O 1
ATOM 1661 N N . ARG A 1 203 ? 7.515 28.930 -27.771 1.00 91.81 203 ARG A N 1
ATOM 1662 C CA . ARG A 1 203 ? 7.479 30.107 -26.889 1.00 91.81 203 ARG A CA 1
ATOM 1663 C C . ARG A 1 203 ? 7.847 31.392 -27.625 1.00 91.81 203 ARG A C 1
ATOM 1665 O O . ARG A 1 203 ? 7.188 32.404 -27.417 1.00 91.81 203 ARG A O 1
ATOM 1672 N N . ALA A 1 204 ? 8.856 31.357 -28.492 1.00 92.44 204 ALA A N 1
ATOM 1673 C CA . ALA A 1 204 ? 9.248 32.512 -29.294 1.00 92.44 204 ALA A CA 1
ATOM 1674 C C . ALA A 1 204 ? 8.119 32.957 -30.241 1.00 92.44 204 ALA A C 1
ATOM 1676 O O . ALA A 1 204 ? 7.814 34.146 -30.310 1.00 92.44 204 ALA A O 1
ATOM 1677 N N . GLN A 1 205 ? 7.441 32.009 -30.897 1.00 90.88 205 GLN A N 1
ATOM 1678 C CA . GLN A 1 205 ? 6.262 32.288 -31.726 1.00 90.88 205 GLN A CA 1
ATOM 1679 C C . GLN A 1 205 ? 5.111 32.886 -30.907 1.00 90.88 205 GLN A C 1
ATOM 1681 O O . GLN A 1 205 ? 4.489 33.858 -31.331 1.00 90.88 205 GLN A O 1
ATOM 1686 N N . GLN A 1 206 ? 4.849 32.356 -29.710 1.00 92.75 206 GLN A N 1
ATOM 1687 C CA . GLN A 1 206 ? 3.797 32.874 -28.837 1.00 92.75 206 GLN A CA 1
ATOM 1688 C C . GLN A 1 206 ? 4.097 34.296 -28.331 1.00 92.75 206 GLN A C 1
ATOM 1690 O O . GLN A 1 206 ? 3.193 35.129 -28.290 1.00 92.75 206 GLN A O 1
ATOM 1695 N N . ILE A 1 207 ? 5.356 34.599 -28.000 1.00 93.00 207 ILE A N 1
ATOM 1696 C CA . ILE A 1 207 ? 5.797 35.950 -27.617 1.00 93.00 207 ILE A CA 1
ATOM 1697 C C . ILE A 1 207 ? 5.666 36.918 -28.796 1.00 93.00 207 ILE A C 1
ATOM 1699 O O . ILE A 1 207 ? 5.169 38.027 -28.611 1.00 93.00 207 ILE A O 1
ATOM 1703 N N . ALA A 1 208 ? 6.057 36.503 -30.005 1.00 92.25 208 ALA A N 1
ATOM 1704 C CA . ALA A 1 208 ? 5.890 37.316 -31.208 1.00 92.25 208 ALA A CA 1
ATOM 1705 C C . ALA A 1 208 ? 4.413 37.675 -31.438 1.00 92.25 208 ALA A C 1
ATOM 1707 O O . ALA A 1 208 ? 4.087 38.842 -31.645 1.00 92.25 208 ALA A O 1
ATOM 1708 N N . LEU A 1 209 ? 3.509 36.702 -31.287 1.00 92.94 209 LEU A N 1
ATOM 1709 C CA . LEU A 1 209 ? 2.068 36.920 -31.408 1.00 92.94 2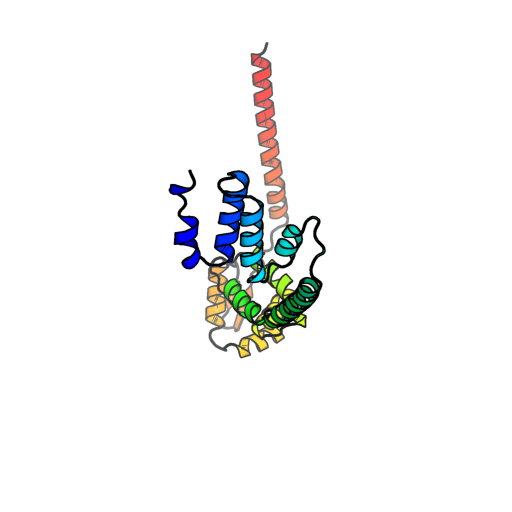09 LEU A CA 1
ATOM 1710 C C . LEU A 1 209 ? 1.523 37.879 -30.334 1.00 92.94 209 LEU A C 1
ATOM 1712 O O . LEU A 1 209 ? 0.678 38.725 -30.623 1.00 92.94 209 LEU A O 1
ATOM 1716 N N . GLN A 1 210 ? 1.991 37.765 -29.087 1.00 92.19 210 GLN A N 1
ATOM 1717 C CA . GLN A 1 210 ? 1.588 38.680 -28.012 1.00 92.19 210 GLN A CA 1
ATOM 1718 C C . GLN A 1 210 ? 2.108 40.104 -28.231 1.00 92.19 210 GLN A C 1
ATOM 1720 O O . GLN A 1 210 ? 1.386 41.063 -27.965 1.00 92.19 210 GLN A O 1
ATOM 1725 N N . LEU A 1 211 ? 3.323 40.250 -28.760 1.00 87.00 211 LEU A N 1
ATOM 1726 C CA . LEU A 1 211 ? 3.879 41.543 -29.152 1.00 87.00 211 LEU A CA 1
ATOM 1727 C C . LEU A 1 211 ? 3.080 42.190 -30.285 1.00 87.00 211 LEU A C 1
ATOM 1729 O O . LEU A 1 211 ? 2.820 43.390 -30.223 1.00 87.00 211 LEU A O 1
ATOM 1733 N N . GLU A 1 212 ? 2.659 41.420 -31.291 1.00 89.75 212 GLU A N 1
ATOM 1734 C CA . GLU A 1 212 ? 1.795 41.939 -32.354 1.00 89.75 212 GLU A CA 1
ATOM 1735 C C . GLU A 1 212 ? 0.442 42.399 -31.813 1.00 89.75 212 GLU A C 1
ATOM 1737 O O . GLU A 1 212 ? 0.041 43.526 -32.104 1.00 89.75 212 GLU A O 1
ATOM 1742 N N . LYS A 1 213 ? -0.203 41.599 -30.951 1.00 87.50 213 LYS A N 1
ATOM 1743 C CA . LYS A 1 213 ? -1.465 41.978 -30.294 1.00 87.50 213 LYS A CA 1
ATOM 1744 C C . LYS A 1 213 ? -1.334 43.259 -29.470 1.00 87.50 213 LYS A C 1
ATOM 1746 O O . LYS A 1 213 ? -2.099 44.198 -29.683 1.00 87.50 213 LYS A O 1
ATOM 1751 N N . ALA A 1 214 ? -0.315 43.348 -28.615 1.00 84.94 214 ALA A N 1
ATOM 1752 C CA . ALA A 1 214 ? -0.048 44.545 -27.818 1.00 84.94 214 ALA A CA 1
ATOM 1753 C C . ALA A 1 214 ? 0.256 45.774 -28.695 1.00 84.94 214 ALA A C 1
ATOM 1755 O O . ALA A 1 214 ? -0.080 46.907 -28.344 1.00 84.94 214 ALA A O 1
ATOM 1756 N N . ARG A 1 215 ? 0.882 45.574 -29.863 1.00 80.31 215 ARG A N 1
ATOM 1757 C CA . ARG A 1 215 ? 1.155 46.647 -30.826 1.00 80.31 215 ARG A CA 1
ATOM 1758 C C . ARG A 1 215 ? -0.111 47.111 -31.547 1.00 80.31 215 ARG A C 1
ATOM 1760 O O . ARG A 1 215 ? -0.235 48.309 -31.792 1.00 80.31 215 ARG A O 1
ATOM 1767 N N . THR A 1 216 ? -1.041 46.213 -31.872 1.00 78.38 216 THR A N 1
ATOM 1768 C CA . THR A 1 216 ? -2.362 46.585 -32.408 1.00 78.38 216 THR A CA 1
ATOM 1769 C C . THR A 1 216 ? -3.228 47.295 -31.369 1.00 78.38 216 THR A C 1
ATOM 1771 O O . THR A 1 216 ? -3.805 48.326 -31.691 1.00 78.38 216 THR A O 1
ATOM 1774 N N . GLU A 1 217 ? -3.235 46.837 -30.115 1.00 76.06 217 GLU A N 1
ATOM 1775 C CA . GLU A 1 217 ? -3.993 47.463 -29.017 1.00 76.06 217 GLU A CA 1
ATOM 1776 C C . GLU A 1 217 ? -3.503 48.888 -28.700 1.00 76.06 217 GLU A C 1
ATOM 1778 O O . GLU A 1 217 ? -4.306 49.797 -28.477 1.00 76.06 217 GLU A O 1
ATOM 1783 N N . ARG A 1 218 ? -2.182 49.123 -28.758 1.00 67.75 218 ARG A N 1
ATOM 1784 C CA . ARG A 1 218 ? -1.589 50.470 -28.630 1.00 67.75 218 ARG A CA 1
ATOM 1785 C C . ARG A 1 218 ? -1.916 51.400 -29.797 1.00 67.75 218 ARG A C 1
ATOM 1787 O O . ARG A 1 218 ? -1.921 52.609 -29.616 1.00 67.75 218 ARG A O 1
ATOM 1794 N N . LYS A 1 219 ? -2.155 50.859 -30.994 1.00 64.00 219 LYS A N 1
ATOM 1795 C CA . LYS A 1 219 ? -2.573 51.652 -32.161 1.00 64.00 219 LYS A CA 1
ATOM 1796 C C . LYS A 1 219 ? -4.063 51.991 -32.144 1.00 64.00 219 LYS A C 1
ATOM 1798 O O . LYS A 1 219 ? -4.441 52.946 -32.800 1.00 64.00 219 LYS A O 1
ATOM 1803 N N . SER A 1 220 ? -4.891 51.228 -31.429 1.00 55.56 220 SER A N 1
ATOM 1804 C CA . SER A 1 220 ? -6.325 51.508 -31.265 1.00 55.56 220 SER A CA 1
ATOM 1805 C C . SER A 1 220 ? -6.653 52.455 -30.103 1.00 55.56 220 SER A C 1
ATOM 1807 O O . SER A 1 220 ? -7.805 52.842 -29.954 1.00 55.56 220 SER A O 1
ATOM 1809 N N . THR A 1 221 ? -5.676 52.789 -29.251 1.00 53.75 221 THR A N 1
ATOM 1810 C CA . THR A 1 221 ? -5.837 53.684 -28.084 1.00 53.75 221 THR A CA 1
ATOM 1811 C C . THR A 1 221 ? -5.331 55.115 -28.320 1.00 53.75 221 THR A C 1
ATOM 1813 O O . THR A 1 221 ? -5.358 55.922 -27.393 1.00 53.75 221 THR A O 1
ATOM 1816 N N . VAL A 1 222 ? -4.897 55.431 -29.545 1.00 46.62 222 VAL A N 1
ATOM 1817 C CA . VAL A 1 222 ? -4.543 56.778 -30.033 1.00 46.62 222 VAL A CA 1
ATOM 1818 C C . VAL A 1 222 ? -5.491 57.127 -31.168 1.00 46.62 222 VAL A C 1
ATOM 1820 O O . VAL A 1 222 ? -5.969 58.279 -31.190 1.00 46.62 222 VAL A O 1
#

InterPro domains:
  IPR016650 Eukaryotic translation initiation factor 3 subunit E [PTHR10317] (84-153)
  IPR019010 Eukaryotic translation initiation factor 3 subunit E, N-terminal [PF09440] (5-103)
  IPR019010 Eukaryotic translation initiation factor 3 subunit E, N-terminal [SM01186] (5-124)

Radius of gyration: 34.01 Å; chains: 1; bounding box: 64×80×77 Å

Foldseek 3Di:
DLVPDCLVVCVVVDDLVVNLVVLVVVQVVPPDDPVVSLVVNLVSCVVDLPLVVNVVSQVPHDDDVVSVVSVVVVVVVVVVVVVVPPPVVVLVVVLCCQVPDPPVPVVVLVVSLVVLVVCVVPDDDLSSVLSCCVPPVVPVVSNVVSVVVVPDDDPPVVVVCVCVVVVQPQWDQDVVVRDTDRDDPPCDPVNVVVVVCVVVVVVVVVVVVVVVVVVVVVVVVD

pLDDT: mean 76.61, std 10.52, range [46.62, 93.0]